Protein AF-0000000071590941 (afdb_homodimer)

Nearest PDB structures (foldseek):
  2voc-assembly1_B  TM=9.775E-01  e=5.861E-16  Bacillus subtilis subsp. subtilis str. 168
  2o7k-assembly1_A  TM=9.905E-01  e=3.543E-15  Staphylococcus aureus
  2voc-assembly1_A  TM=9.741E-01  e=4.626E-15  Bacillus subtilis subsp. subtilis str. 168
  2o87-assembly1_A  TM=9.894E-01  e=3.416E-14  Staphylococcus aureus
  6bkv-assembly1_A  TM=9.713E-01  e=1.875E-14  Helicobacter pylori

Foldseek 3Di:
DAAEDALVCVQVQQQAAKEKEWEDEPPDDQSVVQVVLLVVVCVVQVVRYHHYYYHCVRHVPVCVVVVPDAPRKIFIDHNRHTDDIDHTHDGSVRVVVVSVVRD/DAAEDALVCVQVQQQAAKEKEWEDEPPDDQSVVQVVLLVVVCVVQVVRYHHYYYHCVRHVPVCVVVVPDAPRKIFIDHNRHTDDIDHTHDGSVRVVVVSVVRD

Solvent-accessible surface area (backbone atoms only — not comparable to full-atom values): 10815 Å² total; per-residue (Å²): 94,64,42,80,50,41,69,86,42,40,69,73,75,35,40,63,52,35,25,39,34,38,35,31,49,93,88,36,66,62,22,66,60,35,52,59,45,52,44,53,47,18,67,74,41,44,88,71,34,48,37,32,33,31,48,41,84,84,23,49,62,51,39,56,71,59,32,62,84,63,70,22,26,38,41,30,25,48,54,53,37,71,44,36,34,38,38,44,81,67,53,61,67,58,50,49,56,58,52,54,76,70,104,94,65,43,80,52,42,67,86,41,40,66,72,76,34,39,62,52,34,24,37,34,39,33,32,50,94,87,36,66,62,22,65,62,35,52,58,44,52,43,51,47,19,68,72,42,44,90,71,34,47,36,32,33,31,48,39,84,85,25,50,63,52,39,56,73,59,33,63,83,61,71,23,25,38,41,29,24,48,54,54,37,70,43,35,33,38,38,44,80,66,54,61,66,59,49,48,56,57,51,56,75,71,105

InterPro domains:
  IPR005746 Thioredoxin [PIRSF000077] (2-102)
  IPR005746 Thioredoxin [TIGR01068] (7-101)
  IPR013766 Thioredoxin domain [PF00085] (2-100)
  IPR013766 Thioredoxin domain [PS51352] (1-103)
  IPR017937 Thioredoxin, conserved site [PS00194] (20-38)
  IPR036249 Thioredoxin-like superfamily [SSF52833] (5-103)

Structure (mmCIF, N/CA/C/O backbone):
data_AF-0000000071590941-model_v1
#
loop_
_entity.id
_entity.type
_entity.pdbx_description
1 polymer Thioredoxin
#
loop_
_atom_site.group_PDB
_atom_site.id
_atom_site.type_symbol
_atom_site.label_atom_id
_atom_site.label_alt_id
_atom_site.label_comp_id
_atom_site.label_asym_id
_atom_site.label_entity_id
_atom_site.label_seq_id
_atom_site.pdbx_PDB_ins_code
_atom_site.Cartn_x
_atom_site.Cartn_y
_atom_site.Cartn_z
_atom_site.occupancy
_atom_site.B_iso_or_equiv
_atom_site.auth_seq_id
_atom_site.auth_comp_id
_atom_site.auth_asym_id
_atom_site.auth_atom_id
_atom_site.pdbx_PDB_model_num
ATOM 1 N N . MET A 1 1 ? -1.642 16.109 15.602 1 88.88 1 MET A N 1
ATOM 2 C CA . MET A 1 1 ? -2.682 16.688 14.75 1 88.88 1 MET A CA 1
ATOM 3 C C . MET A 1 1 ? -2.488 16.266 13.297 1 88.88 1 MET A C 1
ATOM 5 O O . MET A 1 1 ? -1.368 15.969 12.875 1 88.88 1 MET A O 1
ATOM 9 N N . VAL A 1 2 ? -3.668 16.109 12.594 1 97.19 2 VAL A N 1
ATOM 10 C CA . VAL A 1 2 ? -3.611 15.797 11.172 1 97.19 2 VAL A CA 1
ATOM 11 C C . VAL A 1 2 ? -3.686 17.078 10.352 1 97.19 2 VAL A C 1
ATOM 13 O O . VAL A 1 2 ? -4.68 17.812 10.414 1 97.19 2 VAL A O 1
ATOM 16 N N . ALA A 1 3 ? -2.689 17.391 9.578 1 97.44 3 ALA A N 1
ATOM 17 C CA . ALA A 1 3 ? -2.643 18.625 8.797 1 97.44 3 ALA A CA 1
ATOM 18 C C . ALA A 1 3 ? -3.166 18.406 7.383 1 97.44 3 ALA A C 1
ATOM 20 O O . ALA A 1 3 ? -2.891 17.375 6.766 1 97.44 3 ALA A O 1
ATOM 21 N N . ALA A 1 4 ? -3.863 19.438 6.891 1 98 4 ALA A N 1
ATOM 22 C CA . ALA A 1 4 ? -4.273 19.391 5.492 1 98 4 ALA A CA 1
ATOM 23 C C . ALA A 1 4 ? -3.096 19.688 4.566 1 98 4 ALA A C 1
ATOM 25 O O . ALA A 1 4 ? -2.328 20.625 4.805 1 98 4 ALA A O 1
ATOM 26 N N . THR A 1 5 ? -2.873 18.859 3.564 1 98.69 5 THR A N 1
ATOM 27 C CA . THR A 1 5 ? -1.911 19.125 2.5 1 98.69 5 THR A CA 1
ATOM 28 C C . THR A 1 5 ? -2.623 19.344 1.169 1 98.6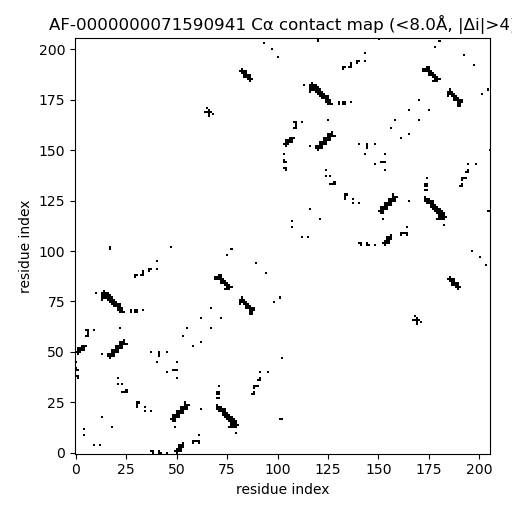9 5 THR A C 1
ATOM 30 O O . THR A 1 5 ? -3.842 19.172 1.076 1 98.69 5 THR A O 1
ATOM 33 N N . THR A 1 6 ? -1.847 19.891 0.139 1 98.5 6 THR A N 1
ATOM 34 C CA . THR A 1 6 ? -2.414 20.234 -1.16 1 98.5 6 THR A CA 1
ATOM 35 C C . THR A 1 6 ? -1.51 19.75 -2.291 1 98.5 6 THR A C 1
ATOM 37 O O . THR A 1 6 ? -0.393 19.281 -2.045 1 98.5 6 THR A O 1
ATOM 40 N N . ASP A 1 7 ? -2.064 19.906 -3.482 1 98.5 7 ASP A N 1
ATOM 41 C CA . ASP A 1 7 ? -1.253 19.609 -4.66 1 98.5 7 ASP A CA 1
ATOM 42 C C . ASP A 1 7 ? 0.035 20.438 -4.66 1 98.5 7 ASP A C 1
ATOM 44 O O . ASP A 1 7 ? 1.07 19.969 -5.148 1 98.5 7 ASP A O 1
ATOM 48 N N . LYS A 1 8 ? 0.006 21.531 -3.973 1 98.25 8 LYS A N 1
ATOM 49 C CA . LYS A 1 8 ? 1.143 22.453 -3.998 1 98.25 8 LYS A CA 1
ATOM 50 C C . LYS A 1 8 ? 2.154 22.109 -2.91 1 98.25 8 LYS A C 1
ATOM 52 O O . LYS A 1 8 ? 3.357 22.297 -3.088 1 98.25 8 LYS A O 1
ATOM 57 N N . THR A 1 9 ? 1.744 21.516 -1.861 1 98.56 9 THR A N 1
ATOM 58 C CA . THR A 1 9 ? 2.635 21.406 -0.71 1 98.56 9 THR A CA 1
ATOM 59 C C . THR A 1 9 ? 2.926 19.938 -0.388 1 98.56 9 THR A C 1
ATOM 61 O O . THR A 1 9 ? 3.822 19.641 0.402 1 98.56 9 THR A O 1
ATOM 64 N N . PHE A 1 10 ? 2.281 19.047 -0.992 1 98.69 10 PHE A N 1
ATOM 65 C CA . PHE A 1 10 ? 2.34 17.625 -0.675 1 98.69 10 PHE A CA 1
ATOM 66 C C . PHE A 1 10 ? 3.783 17.141 -0.621 1 98.69 10 PHE A C 1
ATOM 68 O O . PHE A 1 10 ? 4.176 16.438 0.317 1 98.69 10 PHE A O 1
ATOM 75 N N . THR A 1 11 ? 4.559 17.453 -1.662 1 98 11 THR A N 1
ATOM 76 C CA . THR A 1 11 ? 5.938 16.984 -1.756 1 98 11 THR A CA 1
ATOM 77 C C . THR A 1 11 ? 6.754 17.469 -0.562 1 98 11 THR A C 1
ATOM 79 O O . THR A 1 11 ? 7.457 16.672 0.077 1 98 11 THR A O 1
ATOM 82 N N . THR A 1 12 ? 6.617 18.688 -0.209 1 98.44 12 THR A N 1
ATOM 83 C CA . THR A 1 12 ? 7.355 19.266 0.911 1 98.44 12 THR A CA 1
ATOM 84 C C . THR A 1 12 ? 6.844 18.719 2.238 1 98.44 12 THR A C 1
ATOM 86 O O . THR A 1 12 ? 7.633 18.375 3.121 1 98.44 12 THR A O 1
ATOM 89 N N . ASP A 1 13 ? 5.531 18.516 2.326 1 98.5 13 ASP A N 1
ATOM 90 C CA . ASP A 1 13 ? 4.898 18.062 3.562 1 98.5 13 ASP A CA 1
ATOM 91 C C . ASP A 1 13 ? 5.281 16.625 3.891 1 98.5 13 ASP A C 1
ATOM 93 O O . ASP A 1 13 ? 5.164 16.203 5.039 1 98.5 13 ASP A O 1
ATOM 97 N N . THR A 1 14 ? 5.75 15.859 2.891 1 98.38 14 THR A N 1
ATOM 98 C CA . THR A 1 14 ? 6 14.438 3.08 1 98.38 14 THR A CA 1
ATOM 99 C C . THR A 1 14 ? 7.449 14.094 2.754 1 98.38 14 THR A C 1
ATOM 101 O O . THR A 1 14 ? 7.773 12.938 2.473 1 98.38 14 THR A O 1
ATOM 104 N N . ALA A 1 15 ? 8.352 15.008 2.846 1 98.38 15 ALA A N 1
ATOM 105 C CA . ALA A 1 15 ? 9.703 14.875 2.307 1 98.38 15 ALA A CA 1
ATOM 106 C C . ALA A 1 15 ? 10.633 14.188 3.307 1 98.38 15 ALA A C 1
ATOM 108 O O . ALA A 1 15 ? 11.68 13.664 2.932 1 98.38 15 ALA A O 1
ATOM 109 N N . SER A 1 16 ? 10.305 14.234 4.602 1 98.31 16 SER A N 1
ATOM 110 C CA . SER A 1 16 ? 11.227 13.727 5.617 1 98.31 16 SER A CA 1
ATOM 111 C C . SER A 1 16 ? 10.484 12.93 6.684 1 98.31 16 SER A C 1
ATOM 113 O O . SER A 1 16 ? 9.328 13.227 7.008 1 98.31 16 SER A O 1
ATOM 115 N N . GLY A 1 17 ? 11.172 11.852 7.148 1 98.25 17 GLY A N 1
ATOM 116 C CA . GLY A 1 17 ? 10.57 11.047 8.195 1 98.25 17 GLY A CA 1
ATOM 117 C C . GLY A 1 17 ? 9.477 10.125 7.688 1 98.25 17 GLY A C 1
ATOM 118 O O . GLY A 1 17 ? 9.375 9.883 6.484 1 98.25 17 GLY A O 1
ATOM 119 N N . VAL A 1 18 ? 8.75 9.539 8.602 1 98.62 18 VAL A N 1
ATOM 120 C CA . VAL A 1 18 ? 7.598 8.711 8.242 1 98.62 18 VAL A CA 1
ATOM 121 C C . VAL A 1 18 ? 6.336 9.578 8.211 1 98.62 18 VAL A C 1
ATOM 123 O O . VAL A 1 18 ? 6.059 10.32 9.156 1 98.62 18 VAL A O 1
ATOM 126 N N . THR A 1 19 ? 5.652 9.531 7.082 1 98.81 19 THR A N 1
ATOM 127 C CA . THR A 1 19 ? 4.422 10.305 6.953 1 98.81 19 THR A CA 1
ATOM 128 C C . THR A 1 19 ? 3.268 9.406 6.516 1 98.81 19 THR A C 1
ATOM 130 O O . THR A 1 19 ? 3.479 8.406 5.824 1 98.81 19 THR A O 1
ATOM 133 N N . LEU A 1 20 ? 2.102 9.688 6.961 1 98.88 20 LEU A N 1
ATOM 134 C CA . LEU A 1 20 ? 0.862 9.078 6.492 1 98.88 20 LEU A CA 1
ATOM 135 C C . LEU A 1 20 ? -0.106 10.141 5.98 1 98.88 20 LEU A C 1
ATOM 137 O O . LEU A 1 20 ? -0.39 11.117 6.676 1 98.88 20 LEU A O 1
ATOM 141 N N . THR A 1 21 ? -0.521 9.953 4.746 1 98.81 21 THR A N 1
ATOM 142 C CA . THR A 1 21 ? -1.517 10.844 4.168 1 98.81 21 THR A CA 1
ATOM 143 C C . THR A 1 21 ? -2.838 10.117 3.949 1 98.81 21 THR A C 1
ATOM 145 O O . THR A 1 21 ? -2.883 9.094 3.26 1 98.81 21 THR A O 1
ATOM 148 N N . ASP A 1 22 ? -3.836 10.664 4.535 1 98.81 22 ASP A N 1
ATOM 149 C CA . ASP A 1 22 ? -5.199 10.156 4.402 1 98.81 22 ASP A CA 1
ATOM 150 C C . ASP A 1 22 ? -5.918 10.812 3.227 1 98.81 22 ASP A C 1
ATOM 152 O O . 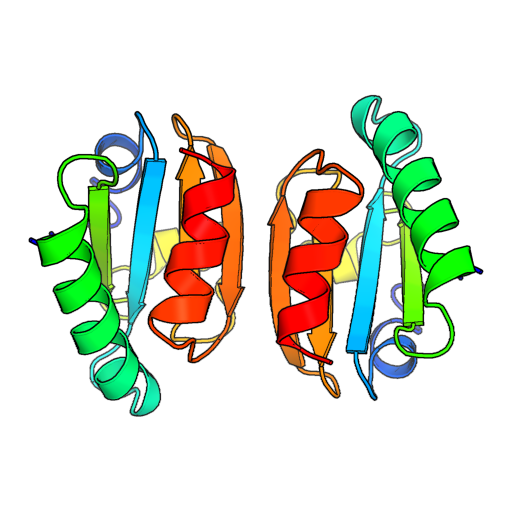ASP A 1 22 ? -6.336 11.969 3.314 1 98.81 22 ASP A O 1
ATOM 156 N N . PHE A 1 23 ? -6.047 10.094 2.113 1 98.75 23 PHE A N 1
ATOM 157 C CA . PHE A 1 23 ? -6.836 10.57 0.985 1 98.75 23 PHE A CA 1
ATOM 158 C C . PHE A 1 23 ? -8.32 10.336 1.229 1 98.75 23 PHE A C 1
ATOM 160 O O . PHE A 1 23 ? -8.758 9.195 1.388 1 98.75 23 PHE A O 1
ATOM 167 N N . TRP A 1 24 ? -9.047 11.438 1.175 1 97.94 24 TRP A N 1
ATOM 168 C CA . TRP A 1 24 ? -10.438 11.383 1.594 1 97.94 24 TRP A CA 1
ATOM 169 C C . TRP A 1 24 ? -11.297 12.328 0.752 1 97.94 24 TRP A C 1
ATOM 171 O O . TRP A 1 24 ? -10.773 13.062 -0.088 1 97.94 24 TRP A O 1
ATOM 181 N N . ALA A 1 25 ? -12.648 12.188 0.94 1 97.75 25 ALA A N 1
ATOM 182 C CA . ALA A 1 25 ? -13.633 13.102 0.367 1 97.75 25 ALA A CA 1
ATOM 183 C C . ALA A 1 25 ? -14.859 13.227 1.269 1 97.75 25 ALA A C 1
ATOM 185 O O . ALA A 1 25 ? -15.125 12.344 2.088 1 97.75 25 ALA A O 1
ATOM 186 N N . THR A 1 26 ? -15.594 14.344 1.083 1 95.31 26 THR A N 1
ATOM 187 C CA . THR A 1 26 ? -16.766 14.609 1.911 1 95.31 26 THR A CA 1
ATOM 188 C C . THR 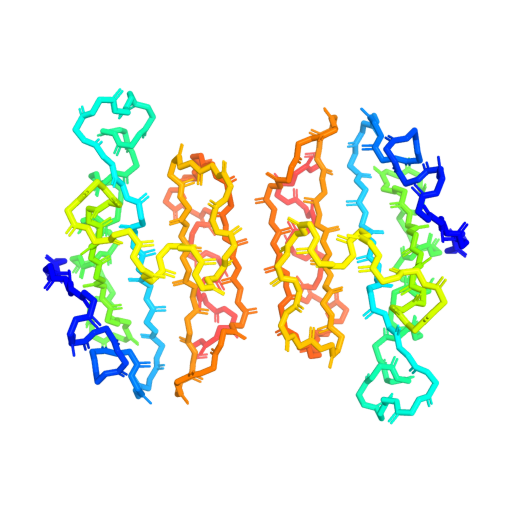A 1 26 ? -17.875 13.602 1.625 1 95.31 26 THR A C 1
ATOM 190 O O . THR A 1 26 ? -18.656 13.273 2.512 1 95.31 26 THR A O 1
ATOM 193 N N . TRP A 1 27 ? -17.969 13.07 0.442 1 96.31 27 TRP A N 1
ATOM 194 C CA . TRP A 1 27 ? -19.031 12.18 -0.016 1 96.31 27 TRP A CA 1
ATOM 195 C C . TRP A 1 27 ? -18.688 10.727 0.249 1 96.31 27 TRP A C 1
ATOM 197 O O . TRP A 1 27 ? -19.422 9.82 -0.138 1 96.31 27 TRP A O 1
ATOM 207 N N . CYS A 1 28 ? -17.625 10.562 0.869 1 96.88 28 CYS A N 1
ATOM 208 C CA . CYS A 1 28 ? -17.156 9.203 1.077 1 96.88 28 CYS A CA 1
ATOM 209 C C . CYS A 1 28 ? -17.469 8.719 2.488 1 96.88 28 CYS A C 1
ATOM 211 O O . CYS A 1 28 ? -16.844 9.148 3.453 1 96.88 28 CYS A O 1
ATOM 213 N N . GLY A 1 29 ? -18.344 7.762 2.684 1 96.38 29 GLY A N 1
ATOM 214 C CA . GLY A 1 29 ? -18.797 7.223 3.961 1 96.38 29 GLY A CA 1
ATOM 215 C C . GLY A 1 29 ? -17.672 6.59 4.762 1 96.38 29 GLY A C 1
ATOM 216 O O . GLY A 1 29 ? -17.391 7.012 5.887 1 96.38 29 GLY A O 1
ATOM 217 N N . PRO A 1 30 ? -17.062 5.566 4.191 1 97.75 30 PRO A N 1
ATOM 218 C CA . PRO A 1 30 ? -15.945 4.949 4.906 1 97.75 30 PRO A CA 1
ATOM 219 C C . PRO A 1 30 ? -14.875 5.961 5.312 1 97.75 30 PRO A C 1
ATOM 221 O O . PRO A 1 30 ? -14.211 5.785 6.336 1 97.75 30 PRO A O 1
ATOM 224 N N . CYS A 1 31 ? -14.633 6.977 4.547 1 98.31 31 CYS A N 1
ATOM 225 C CA . CYS A 1 31 ? -13.664 8.016 4.895 1 98.31 31 CYS A CA 1
ATOM 226 C C . CYS A 1 31 ? -14.047 8.688 6.207 1 98.31 31 CYS A C 1
ATOM 228 O O . CYS A 1 31 ? -13.172 9.031 7.008 1 98.31 31 CYS A O 1
ATOM 230 N N . ARG A 1 32 ? -15.234 8.891 6.367 1 96.81 32 ARG A N 1
ATOM 231 C CA . ARG A 1 32 ? -15.703 9.508 7.605 1 96.81 32 ARG A CA 1
ATOM 232 C C . ARG A 1 32 ? -15.422 8.609 8.805 1 96.81 32 ARG A C 1
ATOM 234 O O . ARG A 1 32 ? -15.289 9.094 9.93 1 96.81 32 ARG A O 1
ATOM 241 N N . MET A 1 33 ? -15.367 7.301 8.555 1 97.56 33 MET A N 1
ATOM 242 C CA . MET A 1 33 ? -15.008 6.352 9.602 1 97.56 33 MET A CA 1
ATOM 243 C C . MET A 1 33 ? -13.5 6.285 9.789 1 97.56 33 MET A C 1
ATOM 245 O O . MET A 1 33 ? -13.008 6.121 10.906 1 97.56 33 MET A O 1
ATOM 249 N N . GLN A 1 34 ? -12.773 6.473 8.734 1 98.5 34 GLN A N 1
ATOM 250 C CA . GLN A 1 34 ? -11.32 6.336 8.758 1 98.5 34 GLN A CA 1
ATOM 251 C C . GLN A 1 34 ? -10.656 7.555 9.398 1 98.5 34 GLN A C 1
ATOM 253 O O . GLN A 1 34 ? -9.703 7.422 10.156 1 98.5 34 GLN A O 1
ATOM 258 N N . SER A 1 35 ? -11.141 8.727 9.062 1 98.12 35 SER A N 1
ATOM 259 C CA . SER A 1 35 ? -10.477 9.969 9.453 1 98.12 35 SER A CA 1
ATOM 260 C C . SER A 1 35 ? -10.32 10.062 10.969 1 98.12 35 SER A C 1
ATOM 262 O O . SER A 1 35 ? -9.25 10.414 11.461 1 98.12 35 SER A O 1
ATOM 264 N N . PRO A 1 36 ? -11.375 9.727 11.766 1 98.06 36 PRO A N 1
ATOM 265 C CA . PRO A 1 36 ? -11.203 9.781 13.219 1 98.06 36 PRO A CA 1
ATOM 266 C C . PRO A 1 36 ? -10.141 8.805 13.727 1 98.06 36 PRO A C 1
ATOM 268 O O . PRO A 1 36 ? -9.461 9.086 14.719 1 98.06 36 PRO A O 1
ATOM 271 N N . VAL A 1 37 ? -9.984 7.656 13.125 1 98.56 37 VAL A N 1
ATOM 272 C CA . VAL A 1 37 ? -8.953 6.68 13.484 1 98.56 37 VAL A CA 1
ATOM 273 C C . VAL A 1 37 ? -7.57 7.289 13.281 1 98.56 37 VAL A C 1
ATOM 275 O O . VAL A 1 37 ? -6.695 7.168 14.141 1 98.56 37 VAL A O 1
ATOM 278 N N . VAL A 1 38 ? -7.43 8.008 12.172 1 98.69 38 VAL A N 1
ATOM 279 C CA . VAL A 1 38 ? -6.156 8.648 11.852 1 98.69 38 VAL A CA 1
ATOM 280 C C . VAL A 1 38 ? -5.883 9.773 12.844 1 98.69 38 VAL A C 1
ATOM 282 O O . VAL A 1 38 ? -4.746 9.953 13.289 1 98.69 38 VAL A O 1
ATOM 285 N N . GLU A 1 39 ? -6.926 10.453 13.25 1 98.44 39 GLU A N 1
ATOM 286 C CA . GLU A 1 39 ? -6.785 11.523 14.234 1 98.44 39 GLU A CA 1
ATOM 287 C C . GLU A 1 39 ? -6.312 10.969 15.578 1 98.44 39 GLU A C 1
ATOM 289 O O . GLU A 1 39 ? -5.457 11.562 16.234 1 98.44 39 GLU A O 1
ATOM 294 N N . GLN A 1 40 ? -6.883 9.883 15.961 1 98.38 40 GLN A N 1
ATOM 295 C CA . GLN A 1 40 ? -6.469 9.25 17.203 1 98.38 40 GLN A CA 1
ATOM 296 C C . GLN A 1 40 ? -5 8.836 17.156 1 98.38 40 GLN A C 1
ATOM 298 O O . GLN A 1 40 ? -4.258 9.023 18.109 1 98.38 40 GLN A O 1
ATOM 303 N N . LEU A 1 41 ? -4.621 8.258 16.016 1 98.56 41 LEU A N 1
ATOM 304 C CA . LEU A 1 41 ? -3.232 7.844 15.844 1 98.56 41 LEU A CA 1
ATOM 305 C C . LEU A 1 41 ? -2.297 9.047 15.883 1 98.56 41 LEU A C 1
ATOM 307 O O . LEU A 1 41 ? -1.203 8.969 16.438 1 98.56 41 LEU A O 1
ATOM 311 N N . ALA A 1 42 ? -2.725 10.148 15.273 1 98.44 42 ALA A N 1
ATOM 312 C CA . ALA A 1 42 ? -1.929 11.375 15.297 1 98.44 42 ALA A CA 1
ATOM 313 C C . ALA A 1 42 ? -1.704 11.859 16.719 1 98.44 42 ALA A C 1
ATOM 315 O O . ALA A 1 42 ? -0.614 12.328 17.062 1 98.44 42 ALA A O 1
ATOM 316 N N . ASP A 1 43 ? -2.699 11.695 17.516 1 97.94 43 ASP A N 1
ATOM 317 C CA . ASP A 1 43 ? -2.594 12.086 18.922 1 97.94 43 ASP A CA 1
ATOM 318 C C . ASP A 1 43 ? -1.62 11.188 19.672 1 97.94 43 ASP A C 1
ATOM 320 O O . ASP A 1 43 ? -0.878 11.648 20.531 1 97.94 43 ASP A O 1
ATOM 324 N N . GLU A 1 44 ? -1.575 9.984 19.297 1 97.5 44 GLU A N 1
ATOM 325 C CA . GLU A 1 44 ? -0.818 8.984 20.047 1 97.5 44 GLU A CA 1
ATOM 326 C C . GLU A 1 44 ? 0.627 8.906 19.562 1 97.5 44 GLU A C 1
ATOM 328 O O . GLU A 1 44 ? 1.534 8.617 20.344 1 97.5 44 GLU A O 1
ATOM 333 N N . MET A 1 45 ? 0.872 9.172 18.297 1 96.56 45 MET A N 1
ATOM 334 C CA . MET A 1 45 ? 2.213 8.914 17.781 1 96.56 45 MET A CA 1
ATOM 335 C C . MET A 1 45 ? 2.672 10.047 16.875 1 96.56 45 MET A C 1
ATOM 337 O O . MET A 1 45 ? 3.512 9.844 15.992 1 96.56 45 MET A O 1
ATOM 341 N N . GLY A 1 46 ? 2.115 11.211 17.078 1 96.56 46 GLY A N 1
ATOM 342 C CA . GLY A 1 46 ? 2.443 12.383 16.281 1 96.56 46 GLY A CA 1
ATOM 343 C C . GLY A 1 46 ? 3.889 12.82 16.438 1 96.56 46 GLY A C 1
ATOM 344 O O . GLY A 1 46 ? 4.387 13.617 15.633 1 96.56 46 GLY A O 1
ATOM 345 N N . ASP A 1 47 ? 4.559 12.281 17.391 1 96.88 47 ASP A N 1
ATOM 346 C CA . ASP A 1 47 ? 5.965 12.602 17.609 1 96.88 47 ASP A CA 1
ATOM 347 C C . ASP A 1 47 ? 6.867 11.742 16.734 1 96.88 47 ASP A C 1
ATOM 349 O O . ASP A 1 47 ? 8.039 12.062 16.531 1 96.88 47 ASP A O 1
ATOM 353 N N . LYS A 1 48 ? 6.383 10.711 16.172 1 97.75 48 LYS A N 1
ATOM 354 C CA . LYS A 1 48 ? 7.172 9.773 15.375 1 97.75 48 LYS A CA 1
ATOM 355 C C . LYS A 1 48 ? 6.738 9.789 13.906 1 97.75 48 LYS A C 1
ATOM 357 O O . LYS A 1 48 ? 7.52 9.438 13.023 1 97.75 48 LYS A O 1
ATOM 362 N N . VAL A 1 49 ? 5.465 10.148 13.672 1 98.56 49 VAL A N 1
ATOM 363 C CA . VAL A 1 49 ? 4.875 10.117 12.336 1 98.56 49 VAL A CA 1
ATOM 364 C C . VAL A 1 49 ? 4.164 11.445 12.055 1 98.56 49 VAL A C 1
ATOM 366 O O . VAL A 1 49 ? 3.469 11.977 12.922 1 98.56 49 VAL A O 1
ATOM 369 N N . THR A 1 50 ? 4.355 11.961 10.859 1 98.69 50 THR A N 1
ATOM 370 C CA . THR A 1 50 ? 3.588 13.117 10.414 1 98.69 50 THR A CA 1
ATOM 371 C C . THR A 1 50 ? 2.307 12.68 9.711 1 98.69 50 THR A C 1
ATOM 373 O O . THR A 1 50 ? 2.354 11.898 8.758 1 98.69 50 THR A O 1
ATOM 376 N N . PHE A 1 51 ? 1.199 13.195 10.195 1 98.81 51 PHE A N 1
ATOM 377 C CA . PHE A 1 51 ? -0.094 12.828 9.633 1 98.81 51 PHE A CA 1
ATOM 378 C C . PHE A 1 51 ? -0.677 13.969 8.805 1 98.81 51 PHE A C 1
ATOM 380 O O . PHE A 1 51 ? -0.775 15.102 9.289 1 98.81 51 PHE A O 1
ATOM 387 N N . ASN A 1 52 ? -1.011 13.602 7.582 1 98.81 52 ASN A N 1
ATOM 388 C CA . ASN A 1 52 ? -1.652 14.539 6.668 1 98.81 52 ASN A CA 1
ATOM 389 C C . ASN A 1 52 ? -2.994 14.016 6.172 1 98.81 52 ASN A C 1
ATOM 391 O O . ASN A 1 52 ? -3.268 12.812 6.266 1 98.81 52 ASN A O 1
ATOM 395 N N . LYS A 1 53 ? -3.805 14.922 5.715 1 98.69 53 LYS A N 1
ATOM 396 C CA . LYS A 1 53 ? -5.027 14.57 4.996 1 98.69 53 LYS A CA 1
ATOM 397 C C . LYS A 1 53 ? -5.148 15.352 3.695 1 98.69 53 LYS A C 1
ATOM 399 O O . LYS A 1 53 ? -4.762 16.531 3.633 1 98.69 53 LYS A O 1
ATOM 404 N N . MET A 1 54 ? -5.645 14.664 2.713 1 98.69 54 MET A N 1
ATOM 405 C CA . MET A 1 54 ? -5.809 15.312 1.414 1 98.69 54 MET A CA 1
ATOM 406 C C . MET A 1 54 ? -7.191 15.031 0.838 1 98.69 54 MET A C 1
ATOM 408 O O . MET A 1 54 ? -7.551 13.883 0.596 1 98.69 54 MET A O 1
ATOM 412 N N . ASP A 1 55 ? -7.945 16.156 0.599 1 98.44 55 ASP A N 1
ATOM 413 C CA . ASP A 1 55 ? -9.211 16.078 -0.116 1 98.44 55 ASP A CA 1
ATOM 414 C C . ASP A 1 55 ? -8.984 15.867 -1.612 1 98.44 55 ASP A C 1
ATOM 416 O O . ASP A 1 55 ? -8.508 16.766 -2.303 1 98.44 55 ASP A O 1
ATOM 420 N N . VAL A 1 56 ? -9.453 14.703 -2.135 1 98 56 VAL A N 1
ATOM 421 C CA . VAL A 1 56 ? -9.102 14.328 -3.5 1 98 56 VAL A CA 1
ATOM 422 C C . VAL A 1 56 ? -9.891 15.18 -4.492 1 98 56 VAL A C 1
ATOM 424 O O . VAL A 1 56 ? -9.477 15.352 -5.641 1 98 56 VAL A O 1
ATOM 427 N N . ASP A 1 57 ? -11.07 15.664 -4.121 1 97.62 57 ASP A N 1
ATOM 428 C CA . ASP A 1 57 ? -11.844 16.531 -5 1 97.62 57 ASP A CA 1
ATOM 429 C C . ASP A 1 57 ? -11.164 17.891 -5.16 1 97.62 57 ASP A C 1
ATOM 431 O O . ASP A 1 57 ? -11.148 18.453 -6.258 1 97.62 57 ASP A O 1
ATOM 435 N N . ALA A 1 58 ? -10.609 18.375 -4.102 1 97.94 58 ALA A N 1
ATOM 436 C CA . ALA A 1 58 ? -9.961 19.688 -4.105 1 97.94 58 ALA A CA 1
ATOM 437 C C . ALA A 1 58 ? -8.547 19.594 -4.66 1 97.94 58 ALA A C 1
ATOM 439 O O . ALA A 1 58 ? -7.977 20.594 -5.102 1 97.94 58 ALA A O 1
ATOM 440 N N . ASN A 1 59 ? -7.961 18.422 -4.613 1 98.12 59 ASN A N 1
ATOM 441 C CA . ASN A 1 59 ? -6.574 18.203 -5.02 1 98.12 59 ASN A CA 1
ATOM 442 C C . ASN A 1 59 ? -6.438 17 -5.938 1 98.12 59 ASN A C 1
ATOM 444 O O . ASN A 1 59 ? -5.809 16 -5.57 1 98.12 59 ASN A O 1
ATOM 448 N N . PRO A 1 60 ? -6.902 17.031 -7.172 1 96.81 60 PRO A N 1
ATOM 449 C CA . PRO A 1 60 ? -6.977 15.867 -8.062 1 96.81 60 PRO A CA 1
ATOM 450 C C . PRO A 1 60 ? -5.613 15.461 -8.617 1 96.81 60 PRO A C 1
ATOM 452 O O . PRO A 1 60 ? -5.414 14.297 -8.984 1 96.81 60 PRO A O 1
ATOM 455 N N . GLU A 1 61 ? -4.668 16.344 -8.633 1 97.38 61 GLU A N 1
ATOM 456 C CA . GLU A 1 61 ? -3.4 16.062 -9.297 1 97.38 61 GLU A CA 1
ATOM 457 C C . GLU A 1 61 ? -2.588 15.031 -8.523 1 97.38 61 GLU A C 1
ATOM 459 O O . GLU A 1 61 ? -2.117 14.047 -9.094 1 97.38 61 GLU A O 1
ATOM 464 N N . THR A 1 62 ? -2.422 15.211 -7.246 1 96.62 62 THR A N 1
ATOM 465 C CA . THR A 1 62 ? -1.646 14.297 -6.418 1 96.62 62 THR A CA 1
ATOM 466 C C . THR A 1 62 ? -2.281 12.914 -6.402 1 96.62 62 THR A C 1
ATOM 468 O O . THR A 1 62 ? -1.592 11.906 -6.586 1 96.62 62 THR A O 1
ATOM 471 N N . ALA A 1 63 ? -3.602 12.852 -6.262 1 94.62 63 ALA A N 1
ATOM 472 C CA . ALA A 1 63 ? -4.316 11.578 -6.254 1 94.62 63 ALA A CA 1
ATOM 473 C C . ALA A 1 63 ? -4.098 10.82 -7.559 1 94.62 63 ALA A C 1
ATOM 475 O O . ALA A 1 63 ? -3.834 9.609 -7.547 1 94.62 63 ALA A O 1
ATOM 476 N N . SER A 1 64 ? -4.16 11.57 -8.602 1 93.44 64 SER A N 1
ATOM 477 C CA . SER A 1 64 ? -3.961 10.977 -9.914 1 93.44 64 SER A CA 1
ATOM 478 C C . SER A 1 64 ? -2.533 10.469 -10.086 1 93.44 64 SER A C 1
ATOM 480 O O . SER A 1 64 ? -2.312 9.367 -10.594 1 93.44 64 SER A O 1
ATOM 482 N N . ASN A 1 65 ? -1.537 11.219 -9.656 1 92.25 65 ASN A N 1
ATOM 483 C CA . ASN A 1 65 ? -0.127 10.867 -9.781 1 92.25 65 ASN A CA 1
ATOM 484 C C . ASN A 1 65 ? 0.194 9.57 -9.055 1 92.25 65 ASN A C 1
ATOM 486 O O . ASN A 1 65 ? 1.035 8.789 -9.508 1 92.25 65 ASN A O 1
ATOM 490 N N . PHE A 1 66 ? -0.458 9.328 -7.977 1 92.19 66 PHE A N 1
ATOM 491 C CA . PHE A 1 66 ? -0.181 8.141 -7.184 1 92.19 66 PHE A CA 1
ATOM 492 C C . PHE A 1 66 ? -1.148 7.016 -7.535 1 92.19 66 PHE A C 1
ATOM 494 O O . PHE A 1 66 ? -1.156 5.969 -6.883 1 92.19 66 PHE A O 1
ATOM 501 N N . GLY A 1 67 ? -1.987 7.277 -8.484 1 88.19 67 GLY A N 1
ATOM 502 C CA . GLY A 1 67 ? -2.885 6.23 -8.945 1 88.19 67 GLY A CA 1
ATOM 503 C C . GLY A 1 67 ? -3.918 5.828 -7.914 1 88.19 67 GLY A C 1
ATOM 504 O O . GLY A 1 67 ? -4.234 4.645 -7.77 1 88.19 67 GLY A O 1
ATOM 505 N N . ILE A 1 68 ? -4.391 6.777 -7.133 1 92 68 ILE A N 1
ATOM 506 C CA . ILE A 1 68 ? -5.422 6.496 -6.137 1 92 68 ILE A CA 1
ATOM 507 C C . ILE A 1 68 ? -6.727 6.121 -6.84 1 92 68 ILE A C 1
ATOM 509 O O . ILE A 1 68 ? -7.344 6.961 -7.5 1 92 68 ILE A O 1
ATOM 513 N N . MET A 1 69 ? -7.09 4.875 -6.625 1 85.06 69 MET A N 1
ATOM 514 C CA . MET A 1 69 ? -8.242 4.363 -7.355 1 85.06 69 MET A CA 1
ATOM 515 C C . MET A 1 69 ? -9.469 4.27 -6.449 1 85.06 69 MET A C 1
ATOM 517 O O . MET A 1 69 ? -10.594 4.168 -6.934 1 85.06 69 MET A O 1
ATOM 521 N N . SER A 1 70 ? -9.281 4.281 -5.273 1 94 70 SER A N 1
ATOM 522 C CA . SER A 1 70 ? -10.344 4.211 -4.281 1 94 70 SER A CA 1
ATOM 523 C C . SER A 1 70 ? -9.977 4.988 -3.02 1 94 70 SER A C 1
ATOM 525 O O . SER A 1 70 ? -8.805 5.309 -2.803 1 94 70 SER A O 1
ATOM 527 N N . ILE A 1 71 ? -10.984 5.406 -2.299 1 97.19 71 ILE A N 1
ATOM 528 C CA . ILE A 1 71 ? -10.773 6.059 -1.011 1 97.19 71 ILE A CA 1
ATOM 529 C C . ILE A 1 71 ? -11.688 5.43 0.039 1 97.19 71 ILE A C 1
ATOM 531 O O . ILE A 1 71 ? -12.781 4.957 -0.282 1 97.19 71 ILE A O 1
ATOM 535 N N . PRO A 1 72 ? -11.273 5.477 1.296 1 98.5 72 PRO A N 1
ATOM 536 C CA . PRO A 1 72 ? -10.023 6.051 1.782 1 98.5 72 PRO A CA 1
ATOM 537 C C . PRO A 1 72 ? -8.797 5.27 1.316 1 98.5 72 PRO A C 1
ATOM 539 O O . PRO A 1 72 ? -8.883 4.066 1.061 1 98.5 72 PRO A O 1
ATOM 542 N N . THR A 1 73 ? -7.723 5.863 1.073 1 98.44 73 THR A N 1
ATOM 543 C CA . THR A 1 73 ? -6.379 5.32 0.887 1 98.44 73 THR A CA 1
ATOM 544 C C . THR A 1 73 ? -5.375 6.043 1.781 1 98.44 73 THR A C 1
ATOM 546 O O . THR A 1 73 ? -5.383 7.273 1.862 1 98.44 73 THR A O 1
ATOM 549 N N . LEU A 1 74 ? -4.641 5.254 2.516 1 98.69 74 LEU A N 1
ATOM 550 C CA . LEU A 1 74 ? -3.564 5.773 3.355 1 98.69 74 LEU A CA 1
ATOM 551 C C . LEU A 1 74 ? -2.205 5.527 2.711 1 98.69 74 LEU A C 1
ATOM 553 O O . LEU A 1 74 ? -1.794 4.375 2.537 1 98.69 74 LEU A O 1
ATOM 557 N N . LEU A 1 75 ? -1.547 6.621 2.389 1 98.44 75 LEU A N 1
ATOM 558 C CA . LEU A 1 75 ? -0.23 6.551 1.765 1 98.44 75 LEU A CA 1
ATOM 559 C C . LEU A 1 75 ? 0.872 6.789 2.791 1 98.44 75 LEU A C 1
ATOM 561 O O . LEU A 1 75 ? 0.89 7.828 3.459 1 98.44 75 LEU A O 1
ATOM 565 N N . VAL A 1 76 ? 1.754 5.82 2.926 1 98.56 76 VAL A N 1
ATOM 566 C CA . VAL A 1 76 ? 2.873 5.938 3.854 1 98.56 76 VAL A CA 1
ATOM 567 C C . VAL A 1 76 ? 4.16 6.215 3.078 1 98.56 76 VAL A C 1
ATOM 569 O O . VAL A 1 76 ? 4.5 5.484 2.145 1 98.56 76 VAL A O 1
ATOM 572 N N . LYS A 1 77 ? 4.801 7.312 3.451 1 98.25 77 LYS A N 1
ATOM 573 C CA . LYS A 1 77 ? 6.117 7.637 2.906 1 98.25 77 LYS A CA 1
ATOM 574 C C . LYS A 1 77 ? 7.188 7.605 3.996 1 98.25 77 LYS A C 1
ATOM 576 O O . LYS A 1 77 ? 6.887 7.832 5.172 1 98.25 77 LYS A O 1
ATOM 581 N N . LYS A 1 78 ? 8.391 7.293 3.594 1 98.31 78 LYS A N 1
ATOM 582 C CA . LYS A 1 78 ? 9.586 7.465 4.406 1 98.31 78 LYS A CA 1
ATOM 583 C C . LYS A 1 78 ? 10.656 8.25 3.654 1 98.31 78 LYS A C 1
ATOM 585 O O . LYS A 1 78 ? 11.141 7.805 2.611 1 98.31 78 LYS A O 1
ATOM 590 N N . ASP A 1 79 ? 10.914 9.422 4.199 1 98.06 79 ASP A N 1
ATOM 591 C CA . ASP A 1 79 ? 11.922 10.305 3.613 1 98.06 79 ASP A CA 1
ATOM 592 C C . ASP A 1 79 ? 11.633 10.562 2.137 1 98.06 79 ASP A C 1
ATOM 594 O O . ASP A 1 79 ? 12.523 10.43 1.294 1 98.06 79 ASP A O 1
ATOM 598 N N . GLY A 1 80 ? 10.398 10.781 1.908 1 97.12 80 GLY A N 1
ATOM 599 C CA . GLY A 1 80 ? 9.969 11.242 0.599 1 97.12 80 GLY A CA 1
ATOM 600 C C . GLY A 1 80 ? 9.594 10.117 -0.341 1 97.12 80 GLY A C 1
ATOM 601 O O . GLY A 1 80 ? 9.047 10.359 -1.421 1 97.12 80 GLY A O 1
ATOM 602 N N . GLU A 1 81 ? 9.828 8.828 0.052 1 95.88 81 GLU A N 1
ATOM 603 C CA . GLU A 1 81 ? 9.547 7.684 -0.812 1 95.88 81 GLU A CA 1
ATOM 604 C C . GLU A 1 81 ? 8.352 6.887 -0.305 1 95.88 81 GLU A C 1
ATOM 606 O O . GLU A 1 81 ? 8.211 6.656 0.898 1 95.88 81 GLU A O 1
ATOM 611 N N . VAL A 1 82 ? 7.434 6.52 -1.265 1 97.06 82 VAL A N 1
ATOM 612 C CA . VAL A 1 82 ? 6.316 5.66 -0.887 1 97.06 82 VAL A CA 1
ATOM 613 C C . VAL A 1 82 ? 6.84 4.293 -0.452 1 97.06 82 VAL A C 1
ATOM 615 O O . VAL A 1 82 ? 7.652 3.684 -1.151 1 97.06 82 VAL A O 1
ATOM 618 N N . VAL A 1 83 ? 6.34 3.846 0.757 1 97.12 83 VAL A N 1
ATOM 619 C CA . VAL A 1 83 ? 6.828 2.557 1.24 1 97.12 83 VAL A CA 1
ATOM 620 C C . VAL A 1 83 ? 5.652 1.602 1.434 1 97.12 83 VAL A C 1
ATOM 622 O O . VAL A 1 83 ? 5.836 0.383 1.486 1 97.12 83 VAL A O 1
ATOM 625 N N . ASP A 1 84 ? 4.414 2.186 1.569 1 97.81 84 ASP A N 1
ATOM 626 C CA . ASP A 1 84 ? 3.225 1.374 1.812 1 97.81 84 ASP A CA 1
ATOM 627 C C . ASP A 1 84 ? 1.954 2.139 1.447 1 97.81 84 ASP A C 1
ATOM 629 O O . ASP A 1 84 ? 1.919 3.367 1.526 1 97.81 84 ASP A O 1
ATOM 633 N N . THR A 1 85 ? 0.963 1.421 0.995 1 97.94 85 THR A N 1
ATOM 634 C CA . THR A 1 85 ? -0.355 1.983 0.726 1 97.94 85 THR A CA 1
ATOM 635 C C . THR A 1 85 ? -1.454 1.062 1.249 1 97.94 85 THR A C 1
ATOM 637 O O . THR A 1 85 ? -1.498 -0.119 0.901 1 97.94 85 THR A O 1
ATOM 640 N N . LEU A 1 86 ? -2.236 1.61 2.117 1 98.06 86 LEU A N 1
ATOM 641 C CA . LEU A 1 86 ? -3.404 0.903 2.633 1 98.06 86 LEU A CA 1
ATOM 642 C C . LEU A 1 86 ? -4.676 1.371 1.934 1 98.06 86 LEU A C 1
ATOM 644 O O . LEU A 1 86 ? -5.02 2.553 1.989 1 98.06 86 LEU A O 1
ATOM 648 N N . VAL A 1 87 ? -5.363 0.421 1.344 1 97.38 87 VAL A N 1
ATOM 649 C CA . VAL A 1 87 ? -6.523 0.784 0.538 1 97.38 87 VAL A CA 1
ATOM 650 C C . VAL A 1 87 ? -7.801 0.34 1.244 1 97.38 87 VAL A C 1
ATOM 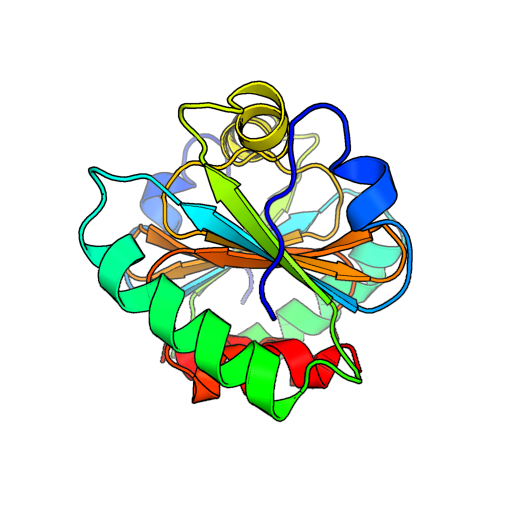652 O O . VAL A 1 87 ? -7.953 -0.835 1.584 1 97.38 87 VAL A O 1
ATOM 655 N N . GLY A 1 88 ? -8.664 1.252 1.451 1 97.31 88 GLY A N 1
ATOM 656 C CA . GLY A 1 88 ? -9.891 0.997 2.188 1 97.31 88 GLY A CA 1
ATOM 657 C C . GLY A 1 88 ? -9.773 1.298 3.67 1 97.31 88 GLY A C 1
ATOM 658 O O . GLY A 1 88 ? -8.781 1.887 4.109 1 97.31 88 GLY A O 1
ATOM 659 N N . TYR A 1 89 ? -10.867 0.948 4.402 1 97.69 89 TYR A N 1
ATOM 660 C CA . TYR A 1 89 ? -10.875 1.185 5.84 1 97.69 89 TYR A CA 1
ATOM 661 C C . TYR A 1 89 ? -9.93 0.225 6.559 1 97.69 89 TYR A C 1
ATOM 663 O O . TYR A 1 89 ? -9.891 -0.966 6.242 1 97.69 89 TYR A O 1
ATOM 671 N N . HIS A 1 90 ? -9.125 0.686 7.406 1 98.19 90 HIS A N 1
ATOM 672 C CA . HIS A 1 90 ? -8.258 -0.084 8.289 1 98.19 90 HIS A CA 1
ATOM 673 C C . HIS A 1 90 ? -8.406 0.361 9.734 1 98.19 90 HIS A C 1
ATOM 675 O O . HIS A 1 90 ? -8.531 1.556 10.016 1 98.19 90 HIS A O 1
ATOM 681 N N . SER A 1 91 ? -8.352 -0.571 10.648 1 97.81 91 SER A N 1
ATOM 682 C CA . SER A 1 91 ? -8.477 -0.27 12.07 1 97.81 91 SER A CA 1
ATOM 683 C C . SER A 1 91 ? -7.227 0.428 12.594 1 97.81 91 SER A C 1
ATOM 685 O O . SER A 1 91 ? -6.195 0.464 11.914 1 97.81 91 SER A O 1
ATOM 687 N N . LYS A 1 92 ? -7.387 0.954 13.758 1 98.06 92 LYS A N 1
ATOM 688 C CA . LYS A 1 92 ? -6.258 1.614 14.414 1 98.06 92 LYS A CA 1
ATOM 689 C C . LYS A 1 92 ? -5.078 0.661 14.562 1 98.06 92 LYS A C 1
ATOM 691 O O . LYS A 1 92 ? -3.938 1.026 14.273 1 98.06 92 LYS A O 1
ATOM 696 N N . GLU A 1 93 ? -5.348 -0.528 14.945 1 96.69 93 GLU A N 1
ATOM 697 C CA . GLU A 1 93 ? -4.312 -1.532 15.164 1 96.69 93 GLU A CA 1
ATOM 698 C C . GLU A 1 93 ? -3.6 -1.883 13.859 1 96.69 93 GLU A C 1
ATOM 700 O O . GLU A 1 93 ? -2.375 -2.016 13.828 1 96.69 93 GLU A O 1
ATOM 705 N N . GLN A 1 94 ? -4.332 -2.061 12.805 1 96.5 94 GLN A N 1
ATOM 706 C CA . GLN A 1 94 ? -3.758 -2.389 11.508 1 96.5 94 GLN A CA 1
ATOM 707 C C . GLN A 1 94 ? -2.818 -1.286 11.023 1 96.5 94 GLN A C 1
ATOM 709 O O . GLN A 1 94 ? -1.714 -1.566 10.555 1 96.5 94 GLN A O 1
ATOM 714 N N . ILE A 1 95 ? -3.275 -0.04 11.211 1 98.31 95 ILE A N 1
ATOM 715 C CA . ILE A 1 95 ? -2.475 1.095 10.766 1 98.31 95 ILE A CA 1
ATOM 716 C C . ILE A 1 95 ? -1.22 1.212 11.625 1 98.31 95 ILE A C 1
ATOM 718 O O . ILE A 1 95 ? -0.121 1.42 11.109 1 98.31 95 ILE A O 1
ATOM 722 N N . GLN A 1 96 ? -1.408 1.006 12.906 1 96.94 96 GLN A N 1
ATOM 723 C CA . GLN A 1 96 ? -0.275 1.07 13.828 1 96.94 96 GLN A CA 1
ATOM 724 C C . GLN A 1 96 ? 0.769 0.01 13.484 1 96.94 96 GLN A C 1
ATOM 726 O O . GLN A 1 96 ? 1.971 0.282 13.516 1 96.94 96 GLN A O 1
ATOM 731 N N . GLN A 1 97 ? 0.308 -1.133 13.227 1 95.12 97 GLN A N 1
ATOM 732 C CA . GLN A 1 97 ? 1.221 -2.213 12.867 1 95.12 97 GLN A CA 1
ATOM 733 C C . GLN A 1 97 ? 1.984 -1.889 11.594 1 95.12 97 GLN A C 1
ATOM 735 O O . GLN A 1 97 ? 3.188 -2.146 11.492 1 95.12 97 GLN A O 1
ATOM 740 N N . THR A 1 98 ? 1.3 -1.372 10.656 1 97 98 THR A N 1
ATOM 741 C CA . THR A 1 98 ? 1.935 -0.995 9.398 1 97 98 THR A CA 1
ATOM 742 C C . THR A 1 98 ? 2.994 0.078 9.625 1 97 98 THR A C 1
ATOM 744 O O . THR A 1 98 ? 4.133 -0.062 9.172 1 97 98 THR A O 1
ATOM 747 N N . LEU A 1 99 ? 2.643 1.073 10.398 1 97.69 99 LEU A N 1
ATOM 748 C CA . LEU A 1 99 ? 3.547 2.195 10.625 1 97.69 99 LEU A CA 1
ATOM 749 C C . LEU A 1 99 ? 4.773 1.754 11.422 1 97.69 99 LEU A C 1
ATOM 751 O O . LEU A 1 99 ? 5.879 2.254 11.188 1 97.69 99 LEU A O 1
ATOM 755 N N . ALA A 1 100 ? 4.594 0.815 12.305 1 95.12 100 ALA A N 1
ATOM 756 C CA . ALA A 1 100 ? 5.672 0.345 13.164 1 95.12 100 ALA A CA 1
ATOM 757 C C . ALA A 1 100 ? 6.82 -0.234 12.344 1 95.12 100 ALA A C 1
ATOM 759 O O . ALA A 1 100 ? 7.98 -0.176 12.766 1 95.12 100 ALA A O 1
ATOM 760 N N . GLN A 1 101 ? 6.523 -0.689 11.156 1 94.06 101 GLN A N 1
ATOM 761 C CA . GLN A 1 101 ? 7.523 -1.319 10.305 1 94.06 101 GLN A CA 1
ATOM 762 C C . GLN A 1 101 ? 8.508 -0.289 9.758 1 94.06 101 GLN A C 1
ATOM 764 O O . GLN A 1 101 ? 9.578 -0.647 9.258 1 94.06 101 GLN A O 1
ATOM 769 N N . TYR A 1 102 ? 8.117 0.957 9.891 1 96.06 102 TYR A N 1
ATOM 770 C CA . TYR A 1 102 ? 8.922 1.97 9.211 1 96.06 102 TYR A CA 1
ATOM 771 C C . TYR A 1 102 ? 9.516 2.949 10.211 1 96.06 102 TYR A C 1
ATOM 773 O O . TYR A 1 102 ? 10.125 3.949 9.828 1 96.06 102 TYR A O 1
ATOM 781 N N . LEU A 1 103 ? 9.195 2.719 11.5 1 94.56 103 LEU A N 1
ATOM 782 C CA . LEU A 1 103 ? 9.703 3.588 12.555 1 94.56 103 LEU A CA 1
ATOM 783 C C . LEU A 1 103 ? 11.031 3.072 13.094 1 94.56 103 LEU A C 1
ATOM 785 O O . LEU A 1 103 ? 11.305 1.871 13.047 1 94.56 103 LEU A O 1
ATOM 789 N N . MET B 1 1 ? 3.75 -22.203 -4.852 1 89.19 1 MET B N 1
ATOM 790 C CA . MET B 1 1 ? 4.457 -21.719 -6.035 1 89.19 1 MET B CA 1
ATOM 791 C C . MET B 1 1 ? 3.951 -20.344 -6.457 1 89.19 1 MET B C 1
ATOM 793 O O . MET B 1 1 ? 2.801 -20 -6.188 1 89.19 1 MET B O 1
ATOM 797 N N . VAL B 1 2 ? 4.91 -19.547 -7.023 1 97.19 2 VAL B N 1
ATOM 798 C CA . VAL B 1 2 ? 4.531 -18.234 -7.551 1 97.19 2 VAL B CA 1
ATOM 799 C C . VAL B 1 2 ? 4.23 -18.344 -9.039 1 97.19 2 VAL B C 1
ATOM 801 O O . VAL B 1 2 ? 5.102 -18.719 -9.836 1 97.19 2 VAL B O 1
ATOM 804 N N . ALA B 1 3 ? 3.037 -18.062 -9.469 1 97.56 3 ALA B N 1
ATOM 805 C CA . ALA B 1 3 ? 2.633 -18.188 -10.867 1 97.56 3 ALA B CA 1
ATOM 806 C C . ALA B 1 3 ? 2.809 -16.875 -11.617 1 97.56 3 ALA B C 1
ATOM 808 O O . ALA B 1 3 ? 2.535 -15.797 -11.07 1 97.56 3 ALA B O 1
ATOM 809 N N . ALA B 1 4 ? 3.205 -16.984 -12.875 1 98.06 4 ALA B N 1
ATOM 810 C CA . ALA B 1 4 ? 3.246 -15.797 -13.719 1 98.06 4 ALA B CA 1
ATOM 811 C C . ALA B 1 4 ? 1.843 -15.398 -14.172 1 98.06 4 ALA B C 1
ATOM 813 O O . ALA B 1 4 ? 1.054 -16.234 -14.594 1 98.06 4 ALA B O 1
ATOM 814 N N . THR B 1 5 ? 1.48 -14.164 -14.008 1 98.69 5 THR B N 1
ATOM 815 C CA . THR B 1 5 ? 0.251 -13.602 -14.562 1 98.69 5 THR B CA 1
ATOM 816 C C . THR B 1 5 ? 0.564 -12.586 -15.648 1 98.69 5 THR B C 1
ATOM 818 O O . THR B 1 5 ? 1.728 -12.242 -15.875 1 98.69 5 THR B O 1
ATOM 821 N N . THR B 1 6 ? -0.515 -12.188 -16.453 1 98.5 6 THR B N 1
ATOM 822 C CA . THR B 1 6 ? -0.349 -11.297 -17.594 1 98.5 6 THR B CA 1
ATOM 823 C C . THR B 1 6 ? -1.438 -10.227 -17.609 1 98.5 6 THR B C 1
ATOM 825 O O . THR B 1 6 ? -2.385 -10.289 -16.828 1 98.5 6 THR B O 1
ATOM 828 N N . ASP B 1 7 ? -1.241 -9.312 -18.547 1 98.5 7 ASP B N 1
ATOM 829 C CA . ASP B 1 7 ? -2.277 -8.305 -18.75 1 98.5 7 ASP B CA 1
ATOM 830 C C . ASP B 1 7 ? -3.619 -8.961 -19.078 1 98.5 7 ASP B C 1
ATOM 832 O O . ASP B 1 7 ? -4.676 -8.43 -18.719 1 98.5 7 ASP B O 1
ATOM 836 N N . LYS B 1 8 ? -3.551 -10.148 -19.578 1 98.19 8 LYS B N 1
ATOM 837 C CA . LYS B 1 8 ? -4.766 -10.82 -20.031 1 98.19 8 LYS B CA 1
ATOM 838 C C . LYS B 1 8 ? -5.414 -11.602 -18.891 1 98.19 8 LYS B C 1
ATOM 840 O O . LYS B 1 8 ? -6.637 -11.75 -18.844 1 98.19 8 LYS B O 1
ATOM 845 N N . THR B 1 9 ? -4.684 -12.031 -17.938 1 98.62 9 THR B N 1
ATOM 846 C CA . THR B 1 9 ? -5.227 -12.992 -16.984 1 98.62 9 THR B CA 1
ATOM 847 C C . THR B 1 9 ? -5.234 -12.422 -15.578 1 98.62 9 THR B C 1
ATOM 849 O O . THR B 1 9 ? -5.852 -12.984 -14.672 1 98.62 9 THR B O 1
ATOM 852 N N . PHE B 1 10 ? -4.668 -11.328 -15.383 1 98.69 10 PHE B N 1
ATOM 853 C CA . PHE B 1 10 ? -4.453 -10.742 -14.062 1 98.69 10 PHE B CA 1
ATOM 854 C C . PHE B 1 10 ? -5.758 -10.688 -13.273 1 98.69 10 PHE B C 1
ATOM 856 O O . PHE B 1 10 ? -5.805 -11.07 -12.109 1 98.69 10 PHE B O 1
ATOM 863 N N . THR B 1 11 ? -6.801 -10.141 -13.883 1 98 11 THR B N 1
ATOM 864 C CA . THR B 1 11 ? -8.086 -9.969 -13.211 1 98 11 THR B CA 1
ATOM 865 C C . THR B 1 11 ? -8.625 -11.312 -12.719 1 98 11 THR B C 1
ATOM 867 O O . THR B 1 11 ? -9.031 -11.445 -11.562 1 98 11 THR B O 1
ATOM 870 N N . THR B 1 12 ? -8.562 -12.297 -13.531 1 98.44 12 THR B N 1
ATOM 871 C CA . THR B 1 12 ? -9.055 -13.625 -13.18 1 98.44 12 THR B CA 1
ATOM 872 C C . THR B 1 12 ? -8.148 -14.281 -12.133 1 98.44 12 THR B C 1
ATOM 874 O O . THR B 1 12 ? -8.641 -14.883 -11.18 1 98.44 12 THR B O 1
ATOM 877 N N . ASP B 1 13 ? -6.844 -14.055 -12.273 1 98.56 13 ASP B N 1
ATOM 878 C CA . ASP B 1 13 ? -5.859 -14.688 -11.398 1 98.56 13 ASP B CA 1
ATOM 879 C C . ASP B 1 13 ? -5.957 -14.141 -9.977 1 98.56 13 ASP B C 1
ATOM 881 O O . ASP B 1 13 ? -5.496 -14.781 -9.031 1 98.56 13 ASP B O 1
ATOM 885 N N . THR B 1 14 ? -6.562 -12.969 -9.812 1 98.38 14 THR B N 1
ATOM 886 C CA . THR B 1 14 ? -6.574 -12.305 -8.516 1 98.38 14 THR B CA 1
ATOM 887 C C . THR B 1 14 ? -8 -12.039 -8.047 1 98.38 14 THR B C 1
ATOM 889 O O . THR B 1 14 ? -8.234 -11.18 -7.199 1 98.38 14 THR B O 1
ATOM 892 N N . ALA B 1 15 ? -8.961 -12.75 -8.5 1 98.44 15 ALA B N 1
ATOM 893 C CA . ALA B 1 15 ? -10.375 -12.43 -8.344 1 98.44 15 ALA B CA 1
ATOM 894 C C . ALA B 1 15 ? -10.914 -12.945 -7.012 1 98.44 15 ALA B C 1
ATOM 896 O O . ALA B 1 15 ? -11.945 -12.469 -6.531 1 98.44 15 ALA B O 1
ATOM 897 N N . SER B 1 16 ? -10.273 -13.945 -6.414 1 98.31 16 SER B N 1
ATOM 898 C CA . SER B 1 16 ? -10.828 -14.578 -5.219 1 98.31 16 SER B CA 1
ATOM 899 C C . SER B 1 16 ? -9.742 -14.844 -4.18 1 98.31 16 SER B C 1
ATOM 901 O O . SER B 1 16 ? -8.594 -15.117 -4.531 1 98.31 16 SER B O 1
ATOM 903 N N . GLY B 1 17 ? -10.156 -14.656 -2.898 1 98.25 17 GLY B N 1
ATOM 904 C CA . GLY B 1 17 ? -9.211 -14.93 -1.825 1 98.25 17 GLY B CA 1
ATOM 905 C C . GLY B 1 17 ? -8.172 -13.836 -1.654 1 98.25 17 GLY B C 1
ATOM 906 O O . GLY B 1 17 ? -8.352 -12.719 -2.154 1 98.25 17 GLY B O 1
ATOM 907 N N . VAL B 1 18 ? -7.164 -14.109 -0.865 1 98.62 18 VAL B N 1
ATOM 908 C CA . VAL B 1 18 ? -6.043 -13.188 -0.701 1 98.62 18 VAL B CA 1
ATOM 909 C C . VAL B 1 18 ? -4.957 -13.508 -1.725 1 98.62 18 VAL B C 1
ATOM 911 O O . VAL B 1 18 ? -4.547 -14.664 -1.861 1 98.62 18 VAL B O 1
ATOM 914 N N . THR B 1 19 ? -4.574 -12.516 -2.492 1 98.81 19 THR B N 1
ATOM 915 C CA . THR B 1 19 ? -3.525 -12.711 -3.484 1 98.81 19 THR B CA 1
ATOM 916 C C . THR B 1 19 ? -2.416 -11.672 -3.311 1 98.81 19 THR B C 1
ATOM 918 O O . THR B 1 19 ? -2.668 -10.555 -2.854 1 98.81 19 THR B O 1
ATOM 921 N N . LEU B 1 20 ? -1.228 -12.039 -3.582 1 98.88 20 LEU B N 1
ATOM 922 C CA . LEU B 1 20 ? -0.08 -11.148 -3.676 1 98.88 20 LEU B CA 1
ATOM 923 C C . LEU B 1 20 ? 0.578 -11.25 -5.047 1 98.88 20 LEU B C 1
ATOM 925 O O . LEU B 1 20 ? 0.9 -12.344 -5.508 1 98.88 20 LEU B O 1
ATOM 929 N N . THR B 1 21 ? 0.677 -10.102 -5.691 1 98.81 21 THR B N 1
ATOM 930 C CA . THR B 1 21 ? 1.368 -10.047 -6.977 1 98.81 21 THR B CA 1
ATOM 931 C C . THR B 1 21 ? 2.672 -9.266 -6.855 1 98.81 21 THR B C 1
ATOM 933 O O . THR B 1 21 ? 2.67 -8.102 -6.441 1 98.81 21 THR B O 1
ATOM 936 N N . ASP B 1 22 ? 3.715 -9.922 -7.223 1 98.81 22 ASP B N 1
ATOM 937 C CA . ASP B 1 22 ? 5.051 -9.336 -7.234 1 98.81 22 ASP B CA 1
ATOM 938 C C . ASP B 1 22 ? 5.355 -8.695 -8.594 1 98.81 22 ASP B C 1
ATOM 940 O O . ASP B 1 22 ? 5.625 -9.398 -9.57 1 98.81 22 ASP B O 1
ATOM 944 N N . PHE B 1 23 ? 5.289 -7.371 -8.672 1 98.75 23 PHE B N 1
ATOM 945 C CA . PHE B 1 23 ? 5.691 -6.656 -9.875 1 98.75 23 PHE B CA 1
ATOM 946 C C . PHE B 1 23 ? 7.211 -6.512 -9.93 1 98.75 23 PHE B C 1
ATOM 948 O O . PHE B 1 23 ? 7.816 -5.898 -9.047 1 98.75 23 PHE B O 1
ATOM 955 N N . TRP B 1 24 ? 7.738 -7.023 -11.016 1 98 24 TRP B N 1
ATOM 956 C CA . TRP B 1 24 ? 9.195 -7.137 -11.094 1 98 24 TRP B CA 1
ATOM 957 C C . TRP B 1 24 ? 9.672 -6.922 -12.523 1 98 24 TRP B C 1
ATOM 959 O O . TRP B 1 24 ? 8.867 -6.77 -13.445 1 98 24 TRP B O 1
ATOM 969 N N . ALA B 1 25 ? 11.047 -6.789 -12.648 1 97.81 25 ALA B N 1
ATOM 970 C CA . ALA B 1 25 ? 11.727 -6.754 -13.945 1 97.81 25 ALA B CA 1
ATOM 971 C C . ALA B 1 25 ? 13.117 -7.375 -13.852 1 97.81 25 ALA B C 1
ATOM 973 O O . ALA B 1 25 ? 13.695 -7.461 -12.766 1 97.81 25 ALA B O 1
ATOM 974 N N . THR B 1 26 ? 13.633 -7.793 -15.023 1 95.31 26 THR B N 1
ATOM 975 C CA . THR B 1 26 ? 14.938 -8.453 -15.07 1 95.31 26 THR B CA 1
ATOM 976 C C . THR B 1 26 ? 16.047 -7.469 -14.711 1 95.31 26 THR B C 1
ATOM 978 O O . THR B 1 26 ? 17.078 -7.867 -14.156 1 95.31 26 THR B O 1
ATOM 981 N N . TRP B 1 27 ? 15.906 -6.215 -14.977 1 96.38 27 TRP B N 1
ATOM 982 C CA . TRP B 1 27 ? 16.922 -5.18 -14.797 1 96.38 27 TRP B CA 1
ATOM 983 C C . TRP B 1 27 ? 16.828 -4.57 -13.398 1 96.38 27 TRP B C 1
ATOM 985 O O . TRP B 1 27 ? 17.562 -3.627 -13.078 1 96.38 27 TRP B O 1
ATOM 995 N N . CYS B 1 28 ? 16 -5.102 -12.656 1 96.94 28 CYS B N 1
ATOM 996 C CA . CYS B 1 28 ? 15.781 -4.512 -11.336 1 96.94 28 CYS B CA 1
ATOM 997 C C . CYS B 1 28 ? 16.516 -5.305 -10.258 1 96.94 28 CYS B C 1
ATOM 999 O O . CYS B 1 28 ? 16.094 -6.406 -9.898 1 96.94 28 CYS B O 1
ATOM 1001 N N . GLY B 1 29 ? 17.516 -4.781 -9.617 1 96.38 29 GLY B N 1
ATOM 1002 C CA . GLY B 1 29 ? 18.344 -5.418 -8.602 1 96.38 29 GLY B CA 1
ATOM 1003 C C . GLY B 1 29 ? 17.547 -5.824 -7.371 1 96.38 29 GLY B C 1
ATOM 1004 O O . GLY B 1 29 ? 17.516 -7.004 -7.012 1 96.38 29 GLY B O 1
ATOM 1005 N N . PRO B 1 30 ? 16.953 -4.855 -6.723 1 97.75 30 PRO B N 1
ATOM 1006 C CA . PRO B 1 30 ? 16.141 -5.203 -5.555 1 97.75 30 PRO B CA 1
ATOM 1007 C C . PRO B 1 30 ? 15.086 -6.262 -5.859 1 97.75 30 PRO B C 1
ATOM 1009 O O . PRO B 1 30 ? 14.734 -7.062 -4.988 1 97.75 30 PRO B O 1
ATOM 1012 N N . CYS B 1 31 ? 14.531 -6.285 -7.027 1 98.38 31 CYS B N 1
ATOM 1013 C CA . CYS B 1 31 ? 13.57 -7.305 -7.41 1 98.38 31 CYS B CA 1
ATOM 1014 C C . CYS B 1 31 ? 14.18 -8.695 -7.32 1 98.38 31 CYS B C 1
ATOM 1016 O O . CYS B 1 31 ? 13.508 -9.656 -6.93 1 98.38 31 CYS B O 1
ATOM 1018 N N . ARG B 1 32 ? 15.336 -8.789 -7.684 1 96.81 32 ARG B N 1
ATOM 1019 C CA . ARG B 1 32 ? 16.031 -10.078 -7.609 1 96.81 32 ARG B CA 1
ATOM 1020 C C . ARG B 1 32 ? 16.172 -10.531 -6.16 1 96.81 32 ARG B C 1
ATOM 1022 O O . ARG B 1 32 ? 16.297 -11.727 -5.891 1 96.81 32 ARG B O 1
ATOM 1029 N N . MET B 1 33 ? 16.219 -9.57 -5.262 1 97.62 33 MET B N 1
ATOM 1030 C CA . MET B 1 33 ? 16.281 -9.883 -3.836 1 97.62 33 MET B CA 1
ATOM 1031 C C . MET B 1 33 ? 14.883 -10.188 -3.299 1 97.62 33 MET B C 1
ATOM 1033 O O . MET B 1 33 ? 14.719 -11.047 -2.432 1 97.62 33 MET B O 1
ATOM 1037 N N . GLN B 1 34 ? 13.883 -9.562 -3.84 1 98.56 34 GLN B N 1
ATOM 1038 C CA . GLN B 1 34 ? 12.516 -9.695 -3.346 1 98.56 34 GLN B CA 1
ATOM 1039 C C . GLN B 1 34 ? 11.891 -11.008 -3.793 1 98.56 34 GLN B C 1
ATOM 1041 O O . GLN B 1 34 ? 11.188 -11.664 -3.02 1 98.56 34 GLN B O 1
ATOM 1046 N N . SER B 1 35 ? 12.125 -11.375 -5.035 1 98.25 35 SER B N 1
ATOM 1047 C CA . SER B 1 35 ? 11.422 -12.508 -5.637 1 98.25 35 SER B CA 1
ATOM 1048 C C . SER B 1 35 ? 11.648 -13.789 -4.836 1 98.25 35 SER B C 1
ATOM 1050 O O . SER B 1 35 ? 10.711 -14.531 -4.566 1 98.25 35 SER B O 1
ATOM 1052 N N . PRO B 1 36 ? 12.914 -14.078 -4.387 1 98.12 36 PRO B N 1
ATOM 1053 C CA . PRO B 1 36 ? 13.117 -15.281 -3.576 1 98.12 36 PRO B CA 1
ATOM 1054 C C . PRO B 1 36 ? 12.352 -15.242 -2.256 1 98.12 36 PRO B C 1
ATOM 1056 O O . PRO B 1 36 ? 11.922 -16.281 -1.757 1 98.12 36 PRO B O 1
ATOM 1059 N N . VAL B 1 37 ? 12.203 -14.117 -1.638 1 98.62 37 VAL B N 1
ATOM 1060 C CA . VAL B 1 37 ? 11.43 -13.961 -0.408 1 98.62 37 VAL B CA 1
ATOM 1061 C C . VAL B 1 37 ? 9.977 -14.344 -0.655 1 98.62 37 VAL B C 1
ATOM 1063 O O . VAL B 1 37 ? 9.375 -15.07 0.14 1 98.62 37 VAL B O 1
ATOM 1066 N N . VAL B 1 38 ? 9.461 -13.898 -1.796 1 98.75 38 VAL B N 1
ATOM 1067 C CA . VAL B 1 38 ? 8.078 -14.195 -2.156 1 98.75 38 VAL B CA 1
ATOM 1068 C C . VAL B 1 38 ? 7.922 -15.688 -2.43 1 98.75 38 VAL B C 1
ATOM 1070 O O . VAL B 1 38 ? 6.922 -16.297 -2.041 1 98.75 38 VAL B O 1
ATOM 1073 N N . GLU B 1 39 ? 8.938 -16.281 -3.01 1 98.5 39 GLU B N 1
ATOM 1074 C CA . GLU B 1 39 ? 8.914 -17.719 -3.27 1 98.5 39 GLU B CA 1
ATOM 1075 C C . GLU B 1 39 ? 8.875 -18.516 -1.97 1 98.5 39 GLU B C 1
ATOM 1077 O O . GLU B 1 39 ? 8.148 -19.5 -1.862 1 98.5 39 GLU B O 1
ATOM 1082 N N . GLN B 1 40 ? 9.664 -18.094 -1.057 1 98.38 40 GLN B N 1
ATOM 1083 C CA . GLN B 1 40 ? 9.664 -18.766 0.24 1 98.38 40 GLN B CA 1
ATOM 1084 C C . GLN B 1 40 ? 8.305 -18.672 0.915 1 98.38 40 GLN B C 1
ATOM 1086 O O . GLN B 1 40 ? 7.812 -19.641 1.485 1 98.38 40 GLN B O 1
ATOM 1091 N N . LEU B 1 41 ? 7.715 -17.484 0.844 1 98.56 41 LEU B N 1
ATOM 1092 C CA . LEU B 1 41 ? 6.395 -17.281 1.427 1 98.56 41 LEU B CA 1
ATOM 1093 C C . LEU B 1 41 ? 5.352 -18.156 0.73 1 98.56 41 LEU B C 1
ATOM 1095 O O . LEU B 1 41 ? 4.457 -18.688 1.38 1 98.56 41 LEU B O 1
ATOM 1099 N N . ALA B 1 42 ? 5.469 -18.266 -0.581 1 98.44 42 ALA B N 1
ATOM 1100 C CA . ALA B 1 42 ? 4.555 -19.109 -1.337 1 98.44 42 ALA B CA 1
ATOM 1101 C C . ALA B 1 42 ? 4.641 -20.562 -0.87 1 98.44 42 ALA B C 1
ATOM 1103 O O . ALA B 1 42 ? 3.625 -21.25 -0.773 1 98.44 42 ALA B O 1
ATOM 1104 N N . ASP B 1 43 ? 5.824 -20.953 -0.562 1 97.94 43 ASP B N 1
ATOM 1105 C CA . ASP B 1 43 ? 6.031 -22.312 -0.069 1 97.94 43 ASP B CA 1
ATOM 1106 C C . ASP B 1 43 ? 5.41 -22.5 1.313 1 97.94 43 ASP B C 1
ATOM 1108 O O . ASP B 1 43 ? 4.867 -23.562 1.617 1 97.94 43 ASP B O 1
ATOM 1112 N N . GLU B 1 44 ? 5.426 -21.5 2.072 1 97.44 44 GLU B N 1
ATOM 1113 C CA . GLU B 1 44 ? 5.023 -21.609 3.471 1 97.44 44 GLU B CA 1
ATOM 1114 C C . GLU B 1 44 ? 3.525 -21.375 3.633 1 97.44 44 GLU B C 1
ATOM 1116 O O . GLU B 1 44 ? 2.895 -21.938 4.527 1 97.44 44 GLU B O 1
ATOM 1121 N N . MET B 1 45 ? 2.924 -20.562 2.785 1 96.56 45 MET B N 1
ATOM 1122 C CA . MET B 1 45 ? 1.541 -20.172 3.049 1 96.56 45 MET B CA 1
ATOM 1123 C C . MET B 1 45 ? 0.717 -20.203 1.765 1 96.56 45 MET B C 1
ATOM 1125 O O . MET B 1 45 ? -0.296 -19.5 1.661 1 96.56 45 MET B O 1
ATOM 1129 N N . GLY B 1 46 ? 1.146 -20.953 0.803 1 96.56 46 GLY B N 1
ATOM 1130 C CA . GLY B 1 46 ? 0.476 -21.062 -0.483 1 96.56 46 GLY B CA 1
ATOM 1131 C C . GLY B 1 46 ? -0.924 -21.641 -0.378 1 96.56 46 GLY B C 1
ATOM 1132 O O . GLY B 1 46 ? -1.712 -21.547 -1.322 1 96.56 46 GLY B O 1
ATOM 1133 N N . ASP B 1 47 ? -1.242 -22.172 0.748 1 96.94 47 ASP B N 1
ATOM 1134 C CA . ASP B 1 47 ? -2.574 -22.719 0.981 1 96.94 47 ASP B CA 1
ATOM 1135 C C . ASP B 1 47 ? -3.555 -21.625 1.398 1 96.94 47 ASP B C 1
ATOM 1137 O O . ASP B 1 47 ? -4.77 -21.812 1.338 1 96.94 47 ASP B O 1
ATOM 1141 N N . LYS B 1 48 ? -3.107 -20.516 1.791 1 97.75 48 LYS B N 1
ATOM 1142 C CA . LYS B 1 48 ? -3.943 -19.422 2.299 1 97.75 48 LYS B CA 1
ATOM 1143 C C . LYS B 1 48 ? -3.904 -18.219 1.366 1 97.75 48 LYS B C 1
ATOM 1145 O O . LYS B 1 48 ? -4.832 -17.406 1.355 1 97.75 48 LYS B O 1
ATOM 1150 N N . VAL B 1 49 ? -2.799 -18.078 0.62 1 98.56 49 VAL B N 1
ATOM 1151 C CA . VAL B 1 49 ? -2.568 -16.922 -0.244 1 98.56 49 VAL B CA 1
ATOM 1152 C C . VAL B 1 49 ? -2.131 -17.391 -1.629 1 98.56 49 VAL B C 1
ATOM 1154 O O . VAL B 1 49 ? -1.312 -18.297 -1.751 1 98.56 49 VAL B O 1
ATOM 1157 N N . THR B 1 50 ? -2.678 -16.781 -2.656 1 98.75 50 THR B N 1
ATOM 1158 C CA . THR B 1 50 ? -2.205 -17.016 -4.016 1 98.75 50 THR B CA 1
ATOM 1159 C C . THR B 1 50 ? -1.099 -16.031 -4.379 1 98.75 50 THR B C 1
ATOM 1161 O O . THR B 1 50 ? -1.283 -14.812 -4.281 1 98.75 50 THR B O 1
ATOM 1164 N N . PHE B 1 51 ? 0.01 -16.562 -4.797 1 98.88 51 PHE B N 1
ATOM 1165 C CA . PHE B 1 51 ? 1.154 -15.734 -5.137 1 98.88 51 PHE B CA 1
ATOM 1166 C C . PHE B 1 51 ? 1.357 -15.688 -6.648 1 98.88 51 PHE B C 1
ATOM 1168 O O . PHE B 1 51 ? 1.432 -16.719 -7.305 1 98.88 51 PHE B O 1
ATOM 1175 N N . ASN B 1 52 ? 1.406 -14.453 -7.137 1 98.81 52 ASN B N 1
ATOM 1176 C CA . ASN B 1 52 ? 1.666 -14.203 -8.555 1 98.81 52 ASN B CA 1
ATOM 1177 C C . ASN B 1 52 ? 2.895 -13.32 -8.75 1 98.81 52 ASN B C 1
ATOM 1179 O O . ASN B 1 52 ? 3.342 -12.656 -7.812 1 98.81 52 ASN B O 1
ATOM 1183 N N . LYS B 1 53 ? 3.434 -13.383 -9.938 1 98.69 53 LYS B N 1
ATOM 1184 C CA . LYS B 1 53 ? 4.465 -12.445 -10.367 1 98.69 53 LYS B CA 1
ATOM 1185 C C . LYS B 1 53 ? 4.145 -11.867 -11.742 1 98.69 53 LYS B C 1
ATOM 1187 O O . LYS B 1 53 ? 3.607 -12.562 -12.602 1 98.69 53 LYS B O 1
ATOM 1192 N N . MET B 1 54 ? 4.469 -10.609 -11.859 1 98.69 54 MET B N 1
ATOM 1193 C CA . MET B 1 54 ? 4.207 -9.945 -13.133 1 98.69 54 MET B CA 1
ATOM 1194 C C . MET B 1 54 ? 5.422 -9.141 -13.586 1 98.69 54 MET B C 1
ATOM 1196 O O . MET B 1 54 ? 5.848 -8.211 -12.898 1 98.69 54 MET B O 1
ATOM 1200 N N . ASP B 1 55 ? 5.934 -9.516 -14.812 1 98.44 55 ASP B N 1
ATOM 1201 C CA . ASP B 1 55 ? 6.977 -8.727 -15.461 1 98.44 55 ASP B CA 1
ATOM 1202 C C . ASP B 1 55 ? 6.402 -7.449 -16.062 1 98.44 55 ASP B C 1
ATOM 1204 O O . ASP B 1 55 ? 5.645 -7.5 -17.031 1 98.44 55 ASP B O 1
ATOM 1208 N N . VAL B 1 56 ? 6.859 -6.281 -15.539 1 98 56 VAL B N 1
ATOM 1209 C CA . VAL B 1 56 ? 6.219 -5.023 -15.906 1 98 56 VAL B CA 1
ATOM 1210 C C . VAL B 1 56 ? 6.605 -4.641 -17.328 1 98 56 VAL B C 1
ATOM 1212 O O . VAL B 1 56 ? 5.887 -3.898 -18 1 98 56 VAL B O 1
ATOM 1215 N N . ASP B 1 57 ? 7.77 -5.07 -17.812 1 97.62 57 ASP B N 1
ATOM 1216 C CA . ASP B 1 57 ? 8.172 -4.793 -19.188 1 97.62 57 ASP B CA 1
ATOM 1217 C C . ASP B 1 57 ? 7.309 -5.562 -20.188 1 97.62 57 ASP B C 1
ATOM 1219 O O . ASP B 1 57 ? 6.945 -5.035 -21.234 1 97.62 57 ASP B O 1
ATOM 1223 N N . ALA B 1 58 ? 6.988 -6.758 -19.844 1 97.88 58 ALA B N 1
ATOM 1224 C CA . ALA B 1 58 ? 6.203 -7.621 -20.719 1 97.88 58 ALA B CA 1
ATOM 1225 C C . ALA B 1 58 ? 4.711 -7.316 -20.594 1 97.88 58 ALA B C 1
ATOM 1227 O O . ALA B 1 58 ? 3.928 -7.648 -21.484 1 97.88 58 ALA B O 1
ATOM 1228 N N . ASN B 1 59 ? 4.312 -6.742 -19.484 1 98.12 59 ASN B N 1
ATOM 1229 C CA . ASN B 1 59 ? 2.908 -6.48 -19.188 1 98.12 59 ASN B CA 1
ATOM 1230 C C . ASN B 1 59 ? 2.695 -5.047 -18.703 1 98.12 59 ASN B C 1
ATOM 1232 O O . ASN B 1 59 ? 2.309 -4.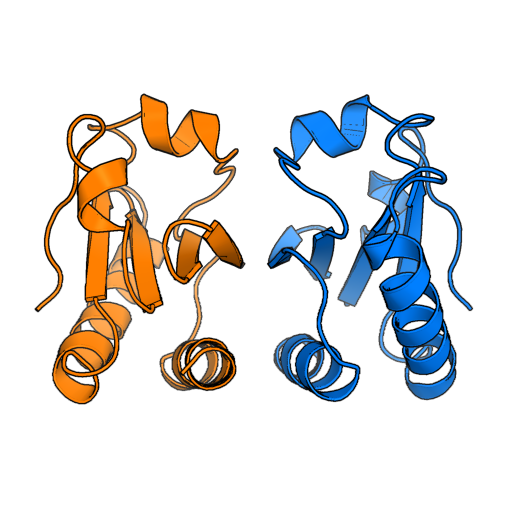824 -17.547 1 98.12 59 ASN B O 1
ATOM 1236 N N . PRO B 1 60 ? 2.82 -4.023 -19.531 1 96.75 60 PRO B N 1
ATOM 1237 C CA . PRO B 1 60 ? 2.812 -2.615 -19.109 1 96.75 60 PRO B CA 1
ATOM 1238 C C . PRO B 1 60 ? 1.417 -2.113 -18.75 1 96.75 60 PRO B C 1
ATOM 1240 O O . PRO B 1 60 ? 1.279 -1.157 -17.984 1 96.75 60 PRO B O 1
ATOM 1243 N N . GLU B 1 61 ? 0.392 -2.756 -19.219 1 97.38 61 GLU B N 1
ATOM 1244 C CA . GLU B 1 61 ? -0.959 -2.23 -19.047 1 97.38 61 GLU B CA 1
ATOM 1245 C C . GLU B 1 61 ? -1.403 -2.34 -17.578 1 97.38 61 GLU B C 1
ATOM 1247 O O . GLU B 1 61 ? -1.871 -1.36 -17 1 97.38 61 GLU B O 1
ATOM 1252 N N . THR B 1 62 ? -1.26 -3.48 -16.984 1 96.62 62 THR B N 1
ATOM 1253 C CA . THR B 1 62 ? -1.669 -3.697 -15.602 1 96.62 62 THR B CA 1
ATOM 1254 C C . THR B 1 62 ? -0.878 -2.797 -14.656 1 96.62 62 THR B C 1
ATOM 1256 O O . THR B 1 62 ? -1.454 -2.148 -13.781 1 96.62 62 THR B O 1
ATOM 1259 N N . ALA B 1 63 ? 0.437 -2.703 -14.867 1 94.62 63 ALA B N 1
ATOM 1260 C CA . ALA B 1 63 ? 1.289 -1.856 -14.039 1 94.62 63 ALA B CA 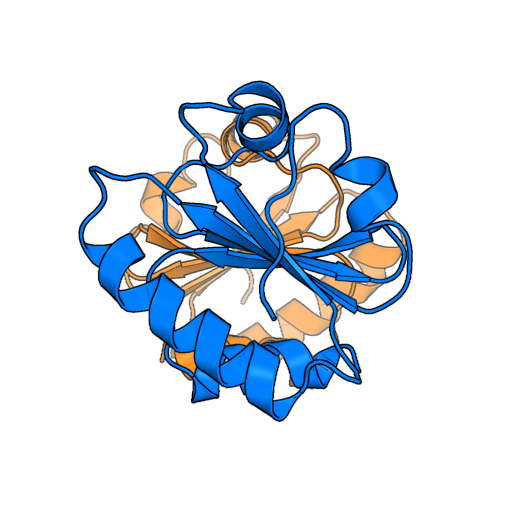1
ATOM 1261 C C . ALA B 1 63 ? 0.842 -0.399 -14.102 1 94.62 63 ALA B C 1
ATOM 1263 O O . ALA B 1 63 ? 0.747 0.273 -13.07 1 94.62 63 ALA B O 1
ATOM 1264 N N . SER B 1 64 ? 0.543 0.001 -15.289 1 93.44 64 SER B N 1
ATOM 1265 C CA . SER B 1 64 ? 0.091 1.374 -15.492 1 93.44 64 SER B CA 1
ATOM 1266 C C . SER B 1 64 ? -1.256 1.617 -14.812 1 93.44 64 SER B C 1
ATOM 1268 O O . SER B 1 64 ? -1.453 2.646 -14.164 1 93.44 64 SER B O 1
ATOM 1270 N N . ASN B 1 65 ? -2.201 0.693 -14.93 1 92.31 65 ASN B N 1
ATOM 1271 C CA . ASN B 1 65 ? -3.539 0.818 -14.359 1 92.31 65 ASN B CA 1
ATOM 1272 C C . ASN B 1 65 ? -3.492 0.978 -12.844 1 92.31 65 ASN B C 1
ATOM 1274 O O . ASN B 1 65 ? -4.316 1.688 -12.266 1 92.31 65 ASN B O 1
ATOM 1278 N N . PHE B 1 66 ? -2.562 0.344 -12.227 1 92.19 66 PHE B N 1
ATOM 1279 C CA . PHE B 1 66 ? -2.471 0.387 -10.773 1 92.19 66 PHE B CA 1
ATOM 1280 C C . PHE B 1 66 ? -1.489 1.462 -10.32 1 92.19 66 PHE B C 1
ATOM 1282 O O . PHE B 1 66 ? -1.178 1.568 -9.133 1 92.19 66 PHE B O 1
ATOM 1289 N N . GLY B 1 67 ? -0.963 2.184 -11.266 1 88.25 67 GLY B N 1
ATOM 1290 C CA . GLY B 1 67 ? -0.086 3.291 -10.922 1 88.25 67 GLY B CA 1
ATOM 1291 C C . GLY B 1 67 ? 1.22 2.846 -10.289 1 88.25 67 GLY B C 1
ATOM 1292 O O . GLY B 1 67 ? 1.712 3.48 -9.352 1 88.25 67 GLY B O 1
ATOM 1293 N N . ILE B 1 68 ? 1.751 1.724 -10.719 1 91.94 68 ILE B N 1
ATOM 1294 C CA . ILE B 1 68 ? 3.029 1.241 -10.211 1 91.94 68 ILE B CA 1
ATOM 1295 C C . ILE B 1 68 ? 4.145 2.199 -10.625 1 91.94 68 ILE B C 1
ATOM 1297 O O . ILE B 1 68 ? 4.461 2.316 -11.812 1 91.94 68 ILE B O 1
ATOM 1301 N N . MET B 1 69 ? 4.703 2.809 -9.594 1 85.31 69 MET B N 1
ATOM 1302 C CA . MET B 1 69 ? 5.684 3.855 -9.867 1 85.31 69 MET B CA 1
ATOM 1303 C C . MET B 1 69 ? 7.102 3.354 -9.617 1 85.31 69 MET B C 1
ATOM 1305 O O . MET B 1 69 ? 8.07 3.951 -10.094 1 85.31 69 MET B O 1
ATOM 1309 N N . SER B 1 70 ? 7.227 2.377 -8.945 1 94.06 70 SER B N 1
ATOM 1310 C CA . SER B 1 70 ? 8.516 1.769 -8.617 1 94.06 70 SER B CA 1
ATOM 1311 C C . SER B 1 70 ? 8.383 0.259 -8.445 1 94.06 70 SER B C 1
ATOM 1313 O O . SER B 1 70 ? 7.277 -0.26 -8.281 1 94.06 70 SER B O 1
ATOM 1315 N N . ILE B 1 71 ? 9.484 -0.425 -8.633 1 97.19 71 ILE B N 1
ATOM 1316 C CA . ILE B 1 71 ? 9.539 -1.863 -8.398 1 97.19 71 ILE B CA 1
ATOM 1317 C C . ILE B 1 71 ? 10.758 -2.197 -7.543 1 97.19 71 ILE B C 1
ATOM 1319 O O . ILE B 1 71 ? 11.789 -1.52 -7.629 1 97.19 71 ILE B O 1
ATOM 1323 N N . PRO B 1 72 ? 10.688 -3.289 -6.793 1 98.56 72 PRO B N 1
ATOM 1324 C CA . PRO B 1 72 ? 9.531 -4.184 -6.66 1 98.56 72 PRO B CA 1
ATOM 1325 C C . PRO B 1 72 ? 8.336 -3.506 -5.988 1 98.56 72 PRO B C 1
ATOM 1327 O O . PRO B 1 72 ? 8.516 -2.574 -5.199 1 98.56 72 PRO B O 1
ATOM 1330 N N . THR B 1 73 ? 7.164 -3.807 -6.324 1 98.5 73 THR B N 1
ATOM 1331 C CA . THR B 1 73 ? 5.898 -3.512 -5.656 1 98.5 73 THR B CA 1
ATOM 1332 C C . THR B 1 73 ? 5.074 -4.781 -5.477 1 98.5 73 THR B C 1
ATOM 1334 O O . THR B 1 73 ? 4.941 -5.582 -6.406 1 98.5 73 THR B O 1
ATOM 1337 N N . LEU B 1 74 ? 4.656 -4.988 -4.258 1 98.69 74 LEU B N 1
ATOM 1338 C CA . LEU B 1 74 ? 3.775 -6.105 -3.926 1 98.69 74 LEU B CA 1
ATOM 1339 C C . LEU B 1 74 ? 2.34 -5.625 -3.742 1 98.69 74 LEU B C 1
ATOM 1341 O O . LEU B 1 74 ? 2.051 -4.863 -2.818 1 98.69 74 LEU B O 1
ATOM 1345 N N . LEU B 1 75 ? 1.487 -6.105 -4.617 1 98.44 75 LEU B N 1
ATOM 1346 C CA . LEU B 1 75 ? 0.075 -5.742 -4.566 1 98.44 75 LEU B CA 1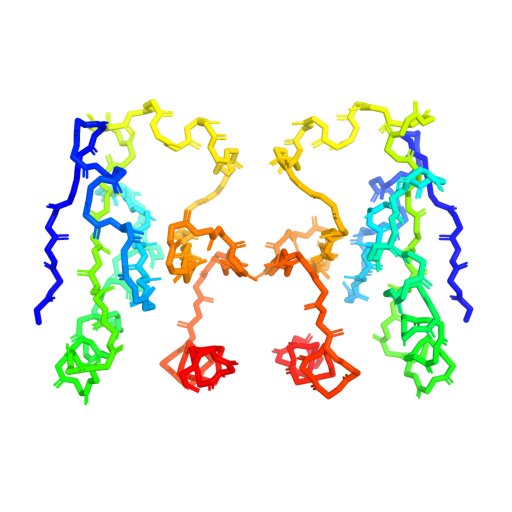
ATOM 1347 C C . LEU B 1 75 ? -0.748 -6.844 -3.908 1 98.44 75 LEU B C 1
ATOM 1349 O O . LEU B 1 75 ? -0.725 -7.992 -4.352 1 98.44 75 LEU B O 1
ATOM 1353 N N . VAL B 1 76 ? -1.446 -6.488 -2.865 1 98.56 76 VAL B N 1
ATOM 1354 C CA . VAL B 1 76 ? -2.297 -7.441 -2.158 1 98.56 76 VAL B CA 1
ATOM 1355 C C . VAL B 1 76 ? -3.764 -7.16 -2.479 1 98.56 76 VAL B C 1
ATOM 1357 O O . VAL B 1 76 ? -4.234 -6.031 -2.332 1 98.56 76 VAL B O 1
ATOM 1360 N N . LYS B 1 77 ? -4.426 -8.164 -2.959 1 98.31 77 LYS B N 1
ATOM 1361 C CA . LYS B 1 77 ? -5.867 -8.102 -3.184 1 98.31 77 LYS B CA 1
ATOM 1362 C C . LYS B 1 77 ? -6.605 -9.094 -2.291 1 98.31 77 LYS B C 1
ATOM 1364 O O . LYS B 1 77 ? -6.051 -10.133 -1.911 1 98.31 77 LYS B O 1
ATOM 1369 N N . LYS B 1 78 ? -7.812 -8.773 -1.953 1 98.25 78 LYS B N 1
ATOM 1370 C CA . LYS B 1 78 ? -8.773 -9.672 -1.334 1 98.25 78 LYS B CA 1
ATOM 1371 C C . LYS B 1 78 ? -10.094 -9.688 -2.102 1 98.25 78 LYS B C 1
ATOM 1373 O O . LYS B 1 78 ? -10.773 -8.656 -2.193 1 98.25 78 LYS B O 1
ATOM 1378 N N . ASP B 1 79 ? -10.352 -10.844 -2.658 1 98.06 79 ASP B N 1
ATOM 1379 C CA . ASP B 1 79 ? -11.578 -11.039 -3.428 1 98.06 79 ASP B CA 1
ATOM 1380 C C . ASP B 1 79 ? -11.703 -9.984 -4.527 1 98.06 79 ASP B C 1
ATOM 1382 O O . ASP B 1 79 ? -12.758 -9.359 -4.672 1 98.06 79 ASP B O 1
ATOM 1386 N N . GLY B 1 80 ? -10.609 -9.773 -5.129 1 97.12 80 GLY B N 1
ATOM 1387 C CA . GLY B 1 80 ? -10.594 -8.953 -6.332 1 97.12 80 GLY B CA 1
ATOM 1388 C C . GLY B 1 80 ? -10.32 -7.488 -6.055 1 97.12 80 GLY B C 1
ATOM 1389 O O . GLY B 1 80 ? -10.094 -6.707 -6.984 1 97.12 80 GLY B O 1
ATOM 1390 N N . GLU B 1 81 ? -10.281 -7.059 -4.762 1 95.94 81 GLU B N 1
ATOM 1391 C CA . GLU B 1 81 ? -10.086 -5.656 -4.406 1 95.94 81 GLU B CA 1
ATOM 1392 C C . GLU B 1 81 ? -8.711 -5.426 -3.797 1 95.94 81 GLU B C 1
ATOM 1394 O O . GLU B 1 81 ? -8.242 -6.227 -2.982 1 95.94 81 GLU B O 1
ATOM 1399 N N . VAL B 1 82 ? -8.031 -4.336 -4.273 1 97.06 82 VAL B N 1
ATOM 1400 C CA . VAL B 1 82 ? -6.754 -3.975 -3.664 1 97.06 82 VAL B CA 1
ATOM 1401 C C . VAL B 1 82 ? -6.973 -3.574 -2.207 1 97.06 82 VAL B C 1
ATOM 1403 O O . VAL B 1 82 ? -7.848 -2.762 -1.903 1 97.06 82 VAL B O 1
ATOM 1406 N N . VAL B 1 83 ? -6.133 -4.203 -1.306 1 97.06 83 VAL B N 1
ATOM 1407 C CA . VAL B 1 83 ? -6.309 -3.885 0.107 1 97.06 83 VAL B CA 1
ATOM 1408 C C . VAL B 1 83 ? -5.012 -3.312 0.673 1 97.06 83 VAL B C 1
ATOM 1410 O O . VAL B 1 83 ? -5.02 -2.646 1.711 1 97.06 83 VAL B O 1
ATOM 1413 N N . ASP B 1 84 ? -3.867 -3.605 -0.021 1 97.75 84 ASP B N 1
ATOM 1414 C CA . ASP B 1 84 ? -2.561 -3.16 0.453 1 97.75 84 ASP B CA 1
ATOM 1415 C C . ASP B 1 84 ? -1.536 -3.162 -0.68 1 97.75 84 ASP B C 1
ATOM 1417 O O . ASP B 1 84 ? -1.641 -3.957 -1.616 1 97.75 84 ASP B O 1
ATOM 1421 N N . THR B 1 85 ? -0.609 -2.242 -0.612 1 97.88 85 THR B N 1
ATOM 1422 C CA . THR B 1 85 ? 0.512 -2.195 -1.544 1 97.88 85 THR B CA 1
ATOM 1423 C C . THR B 1 85 ? 1.817 -1.916 -0.806 1 97.88 85 THR B C 1
ATOM 1425 O O . THR B 1 85 ? 1.922 -0.933 -0.068 1 97.88 85 THR B O 1
ATOM 1428 N N . LEU B 1 86 ? 2.723 -2.828 -0.96 1 98.06 86 LEU B N 1
ATOM 1429 C CA . LEU B 1 86 ? 4.062 -2.66 -0.413 1 98.06 86 LEU B CA 1
ATOM 1430 C C . LEU B 1 86 ? 5.039 -2.217 -1.497 1 98.06 86 LEU B C 1
ATOM 1432 O O . LEU B 1 86 ? 5.223 -2.914 -2.498 1 98.06 86 LEU B O 1
ATOM 1436 N N . VAL B 1 87 ? 5.68 -1.097 -1.237 1 97.44 87 VAL B N 1
ATOM 1437 C CA . VAL B 1 87 ? 6.535 -0.523 -2.27 1 97.44 87 VAL B CA 1
ATOM 1438 C C . VAL B 1 87 ? 8 -0.648 -1.855 1 97.44 87 VAL B C 1
ATOM 1440 O O . VAL B 1 87 ? 8.383 -0.198 -0.775 1 97.44 87 VAL B O 1
ATOM 1443 N N . GLY B 1 88 ? 8.766 -1.228 -2.686 1 97.38 88 GLY B N 1
ATOM 1444 C CA . GLY B 1 88 ? 10.156 -1.5 -2.389 1 97.38 88 GLY B CA 1
ATOM 1445 C C . GLY B 1 88 ? 10.383 -2.871 -1.777 1 97.38 88 GLY B C 1
ATOM 1446 O O . GLY B 1 88 ? 9.469 -3.699 -1.75 1 97.38 88 GLY B O 1
ATOM 1447 N N . TYR B 1 89 ? 11.68 -3.096 -1.371 1 97.69 89 TYR B N 1
ATOM 1448 C CA . TYR B 1 89 ? 12.023 -4.379 -0.767 1 97.69 89 TYR B CA 1
ATOM 1449 C C . TYR B 1 89 ? 11.422 -4.496 0.631 1 97.69 89 TYR B C 1
ATOM 1451 O O . TYR B 1 89 ? 11.469 -3.547 1.415 1 97.69 89 TYR B O 1
ATOM 1459 N N . HIS B 1 90 ? 10.797 -5.562 0.938 1 98.25 90 HIS B N 1
ATOM 1460 C CA . HIS B 1 90 ? 10.281 -5.918 2.258 1 98.25 90 HIS B CA 1
ATOM 1461 C C . HIS B 1 90 ? 10.742 -7.312 2.668 1 98.25 90 HIS B C 1
ATOM 1463 O O . HIS B 1 90 ? 10.781 -8.227 1.841 1 98.25 90 HIS B O 1
ATOM 1469 N N . SER B 1 91 ? 11.055 -7.473 3.922 1 97.88 91 SER B N 1
ATOM 1470 C CA . SER B 1 91 ? 11.5 -8.766 4.438 1 97.88 91 SER B CA 1
ATOM 1471 C C . SER B 1 91 ? 10.344 -9.766 4.496 1 97.88 91 SER B C 1
ATOM 1473 O O . SER B 1 91 ? 9.18 -9.383 4.355 1 97.88 91 SER B O 1
ATOM 1475 N N . LYS B 1 92 ? 10.742 -10.992 4.68 1 98.06 92 LYS B N 1
ATOM 1476 C CA . LYS B 1 92 ? 9.742 -12.047 4.805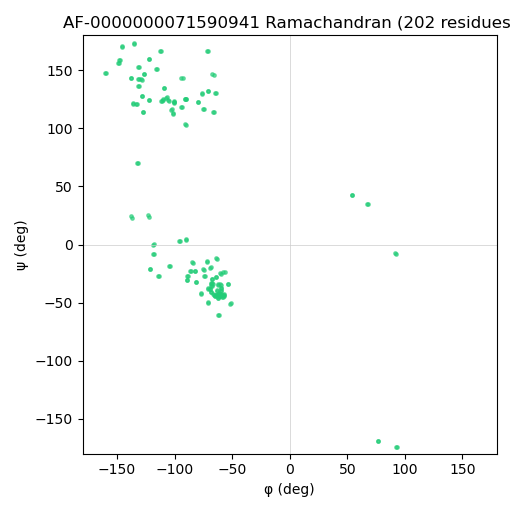 1 98.06 92 LYS B CA 1
ATOM 1477 C C . LYS B 1 92 ? 8.781 -11.758 5.949 1 98.06 92 LYS B C 1
ATOM 1479 O O . LYS B 1 92 ? 7.562 -11.898 5.793 1 98.06 92 LYS B O 1
ATOM 1484 N N . GLU B 1 93 ? 9.289 -11.312 7.035 1 96.81 93 GLU B N 1
ATOM 1485 C CA . GLU B 1 93 ? 8.484 -11.023 8.219 1 96.81 93 GLU B CA 1
ATOM 1486 C C . GLU B 1 93 ? 7.512 -9.875 7.957 1 96.81 93 GLU B C 1
ATOM 1488 O O . GLU B 1 93 ? 6.348 -9.938 8.359 1 96.81 93 GLU B O 1
ATOM 1493 N N . GLN B 1 94 ? 7.961 -8.836 7.336 1 96.62 94 GLN B N 1
ATOM 1494 C CA . GLN B 1 94 ? 7.121 -7.688 7.027 1 96.62 94 GLN B CA 1
ATOM 1495 C C . GLN B 1 94 ? 5.953 -8.086 6.129 1 96.62 94 GLN B C 1
ATOM 1497 O O . GLN B 1 94 ? 4.812 -7.688 6.375 1 96.62 94 GLN B O 1
ATOM 1502 N N . ILE B 1 95 ? 6.281 -8.906 5.113 1 98.38 95 ILE B N 1
ATOM 1503 C CA . ILE B 1 95 ? 5.25 -9.328 4.172 1 98.38 95 ILE B CA 1
ATOM 1504 C C . ILE B 1 95 ? 4.254 -10.25 4.875 1 98.38 95 ILE B C 1
ATOM 1506 O O . ILE B 1 95 ? 3.041 -10.109 4.703 1 98.38 95 ILE B O 1
ATOM 1510 N N . GLN B 1 96 ? 4.789 -11.117 5.699 1 97 96 GLN B N 1
ATOM 1511 C CA . GLN B 1 96 ? 3.932 -12.031 6.441 1 97 96 GLN B CA 1
ATOM 1512 C C . GLN B 1 96 ? 2.982 -11.273 7.363 1 97 96 GLN B C 1
ATOM 1514 O O . GLN B 1 96 ? 1.804 -11.617 7.469 1 97 96 GLN B O 1
ATOM 1519 N N . GLN B 1 97 ? 3.496 -10.336 8.008 1 95.19 97 GLN B N 1
ATOM 1520 C CA . GLN B 1 97 ? 2.67 -9.539 8.906 1 95.19 97 GLN B CA 1
ATOM 1521 C C . GLN B 1 97 ? 1.567 -8.812 8.141 1 95.19 97 GLN B C 1
ATOM 1523 O O . GLN B 1 97 ? 0.425 -8.75 8.594 1 95.19 97 GLN B O 1
ATOM 1528 N N . THR B 1 98 ? 1.913 -8.281 7.035 1 97 98 THR B N 1
ATOM 1529 C CA . THR B 1 98 ? 0.935 -7.59 6.207 1 97 98 THR B CA 1
ATOM 1530 C C . THR B 1 98 ? -0.162 -8.547 5.75 1 97 98 THR B C 1
ATOM 1532 O O . THR B 1 98 ? -1.351 -8.258 5.898 1 97 98 THR B O 1
ATOM 1535 N N . LEU B 1 99 ? 0.243 -9.711 5.293 1 97.69 99 LEU B N 1
ATOM 1536 C CA . LEU B 1 99 ? -0.71 -10.672 4.758 1 97.69 99 LEU B CA 1
ATOM 1537 C C . LEU B 1 99 ? -1.626 -11.195 5.859 1 97.69 99 LEU B C 1
ATOM 1539 O O . LEU B 1 99 ? -2.807 -11.461 5.621 1 97.69 99 LEU B O 1
ATOM 1543 N N . ALA B 1 100 ? -1.102 -11.328 7.043 1 95.12 100 ALA B N 1
ATOM 1544 C CA . ALA B 1 100 ? -1.852 -11.875 8.172 1 95.12 100 ALA B CA 1
ATOM 1545 C C . ALA B 1 100 ? -3.088 -11.031 8.469 1 95.12 100 ALA B C 1
ATOM 1547 O O . ALA B 1 100 ? -4.102 -11.547 8.945 1 95.12 100 ALA B O 1
ATOM 1548 N N . GLN B 1 101 ? -3.051 -9.781 8.102 1 94 101 GLN B N 1
ATOM 1549 C CA . GLN B 1 101 ? -4.148 -8.859 8.391 1 94 101 GLN B CA 1
ATOM 1550 C C . GLN B 1 101 ? -5.363 -9.164 7.516 1 94 101 GLN B C 1
ATOM 1552 O O . GLN B 1 101 ? -6.469 -8.703 7.797 1 94 101 GLN B O 1
ATOM 1557 N N . TYR B 1 102 ? -5.117 -9.945 6.488 1 96 102 TYR B N 1
ATOM 1558 C CA . TYR B 1 102 ? -6.191 -10.117 5.52 1 96 102 TYR B CA 1
ATOM 1559 C C . TYR B 1 102 ? -6.633 -11.578 5.445 1 96 102 TYR B C 1
ATOM 1561 O O . TYR B 1 102 ? -7.441 -11.945 4.59 1 96 102 TYR B O 1
ATOM 1569 N N . LEU B 1 103 ? -5.969 -12.422 6.266 1 94.56 103 LEU B N 1
ATOM 1570 C CA . LEU B 1 103 ? -6.293 -13.844 6.285 1 94.56 103 LEU B CA 1
ATOM 1571 C C . LEU B 1 103 ? -7.367 -14.141 7.328 1 94.56 103 LEU B C 1
ATOM 1573 O O . LEU B 1 103 ? -7.488 -13.43 8.328 1 94.56 103 LEU B O 1
#

Radius of gyration: 16.46 Å; Cα contacts (8 Å, |Δi|>4): 392; chains: 2; bounding box: 37×45×41 Å

Sequence (206 aa):
MVAATTDKTFTTDTASGVTLTDFWATWCGPCRMQSPVVEQLADEMGDKVTFNKMDVDANPETASNFGIMSIPTLLVKKDGEVVDTLVGYHSKEQIQQTLAQYLMVAATTDKTFTTDTASGVTLTDFWATWCGPCRMQSPVVEQLADEMGDKVTFNKMDVDANPETASNFGIMSIPTLLVKKDGEVVDTLVGYHSKEQIQQTLAQYL

Organism: Lactiplantibacillus plantarum (strain ATCC BAA-793 / NCIMB 8826 / WCFS1) (NCBI:txid220668)

pLDDT: mean 97.18, std 2.26, range [85.06, 98.88]

Secondary structure (DSSP, 8-state):
-EEE--TTTHHHHTSSSEEEEEEE-TT-HHHHHHHHHHHHHHHHHTTTEEEEEEETTT-HHHHHHTT--SSSEEEEEETTEEEEEEES---HHHHHHHHHTT-/-EEE--TTTHHHHTSSSEEEEEEE-TT-HHHHHHHHHHHHHHHHHTTTEEEEEEETTT-HHHHHHTT--SSSEEEEEETTEEEEEEES---HHHHHHHHHTT-